Protein AF-A0A376FBA7-F1 (afdb_monomer_lite)

Foldseek 3Di:
DDQDLQRDDDDQDDPQQAWAAWEAFPVRQWTWIFSFVQQFIKIFGADPVRRTDDIDTQDHDDPQQAGWAAWFAFNQRWIWTFGAQNQWIFTAHNSGHTDDIDGHLDRGWHYWAFDDPQSQKIKIAFACPPPDPVRCVVRVCGRPIAIEGHDTHTDDDDDSNRDHDPVNVVVVVVVVCVVVPPDDPDPPPVVVVPVPDDDDDPDPPPPPPPDHDHDYDDGD

Secondary structure (DSSP, 8-state):
-EE-TTS-EE---S--SSEEEEEE-TTS-EEEEEEGGGTEEEEEEB-TT--B---EEEEEPPTTS-EEEEEEEBTTSPEEEEEETTTEEEEE-TTS-EEEEEE-SSS-EEEEEEESTTS-EEEEEE--TT--HHHHHH-TTTT--EEEE-SSPBPPPPPP-----HHHHHHHHHHHHHHH-SS---HHHHHHHGGG-----------GGGSS---BPPP-

Radius of gyration: 22.39 Å; chains: 1; bounding box: 70×37×44 Å

Organism: Enterobacter asburiae (NCBI:txid61645)

InterPro domains:
  IPR005511 Senescence marker protein-30 (SMP-30) [PR01790] (5-27)
  IPR005511 Senescence marker protein-30 (SMP-30) [PR01790] (67-84)
  IPR005511 Senescence marker protein-30 (SMP-30) [PR01790] (109-127)
  IPR011042 Six-bladed beta-propeller, TolB-like [G3DSA:2.120.10.30] (1-162)
  IPR013658 SMP-30/Gluconolactonase/LRE-like region [PF08450] (1-127)

Structure (mmCIF, N/CA/C/O backbone):
data_AF-A0A376FBA7-F1
#
_entry.id   AF-A0A376FBA7-F1
#
loop_
_atom_site.group_PDB
_atom_site.id
_atom_site.type_symbol
_atom_site.label_atom_id
_atom_site.label_alt_id
_atom_site.label_comp_id
_atom_site.label_asym_id
_atom_site.label_entity_id
_atom_site.label_seq_id
_atom_site.pdbx_PDB_ins_code
_atom_site.Cartn_x
_atom_site.Cartn_y
_atom_site.Cartn_z
_atom_site.occupancy
_atom_site.B_iso_or_equiv
_atom_site.auth_seq_id
_atom_site.auth_comp_id
_atom_site.auth_asym_id
_atom_site.auth_atom_id
_atom_site.pdbx_PDB_model_num
ATOM 1 N N . MET A 1 1 ? -9.450 13.407 0.972 1.00 90.50 1 MET A N 1
ATOM 2 C CA . MET A 1 1 ? -10.895 13.679 1.181 1.00 90.50 1 MET A CA 1
ATOM 3 C C . MET A 1 1 ? -11.564 12.387 1.628 1.00 90.50 1 MET A C 1
ATOM 5 O O . MET A 1 1 ? -11.141 11.336 1.168 1.00 90.50 1 MET A O 1
ATOM 9 N N . ARG A 1 2 ? -12.575 12.453 2.498 1.00 92.25 2 ARG A N 1
ATOM 10 C CA . ARG A 1 2 ? -13.494 11.346 2.807 1.00 92.25 2 ARG A CA 1
ATOM 11 C C . ARG A 1 2 ? -14.856 11.667 2.197 1.00 92.25 2 ARG A C 1
ATOM 13 O O . ARG A 1 2 ? -15.236 12.833 2.173 1.00 92.25 2 ARG A O 1
ATOM 20 N N . ILE A 1 3 ? -15.563 10.663 1.697 1.00 93.44 3 ILE A N 1
ATOM 21 C CA . ILE A 1 3 ? -16.958 10.800 1.271 1.00 93.44 3 ILE A CA 1
ATOM 22 C C . ILE A 1 3 ? -17.798 10.025 2.277 1.00 93.44 3 ILE A C 1
ATOM 24 O O . ILE A 1 3 ? -17.599 8.820 2.434 1.00 93.44 3 ILE A O 1
ATOM 28 N N . ASP A 1 4 ? -18.694 10.723 2.965 1.00 90.81 4 ASP A N 1
ATOM 29 C CA . ASP A 1 4 ? -19.583 10.109 3.947 1.00 90.81 4 ASP A CA 1
ATOM 30 C C . ASP A 1 4 ? -20.720 9.340 3.247 1.00 90.81 4 ASP A C 1
ATOM 32 O O . ASP A 1 4 ? -20.937 9.442 2.036 1.00 90.81 4 ASP A O 1
ATOM 36 N N . ASN A 1 5 ? -21.452 8.517 4.001 1.00 91.19 5 ASN A N 1
ATOM 37 C CA . ASN A 1 5 ? -22.476 7.615 3.450 1.00 91.19 5 ASN A CA 1
ATOM 38 C C . ASN A 1 5 ? -23.628 8.352 2.738 1.00 91.19 5 ASN A C 1
ATOM 40 O O . ASN A 1 5 ? -24.340 7.756 1.925 1.00 91.19 5 ASN A O 1
ATOM 44 N N . ASP A 1 6 ? -23.817 9.633 3.046 1.00 89.50 6 ASP A N 1
ATOM 45 C CA . ASP A 1 6 ? -24.775 10.545 2.419 1.00 89.50 6 ASP A CA 1
ATOM 46 C C . ASP A 1 6 ? -24.230 11.225 1.146 1.00 89.50 6 ASP A C 1
ATOM 48 O O . ASP A 1 6 ? -24.946 12.004 0.517 1.00 89.50 6 ASP A O 1
ATOM 52 N N . LEU A 1 7 ? -23.010 10.866 0.728 1.00 92.12 7 LEU A N 1
ATOM 53 C CA . LEU A 1 7 ? -22.235 11.439 -0.375 1.00 92.12 7 LEU A CA 1
ATOM 54 C C . LEU A 1 7 ? -21.672 12.839 -0.107 1.00 92.12 7 LEU A C 1
ATOM 56 O O . LEU A 1 7 ? -21.222 13.496 -1.048 1.00 92.12 7 LEU A O 1
ATOM 60 N N . THR A 1 8 ? -21.650 13.291 1.147 1.00 92.06 8 THR A N 1
ATOM 61 C CA . THR A 1 8 ? -21.033 14.567 1.505 1.00 92.06 8 THR A CA 1
ATOM 62 C C . THR A 1 8 ? -19.505 14.427 1.526 1.00 92.06 8 THR A C 1
ATOM 64 O O . THR A 1 8 ? -18.971 13.596 2.268 1.00 92.06 8 THR A O 1
ATOM 67 N N . PRO A 1 9 ? -18.762 15.217 0.726 1.00 94.25 9 PRO A N 1
ATOM 68 C CA . PRO A 1 9 ? -17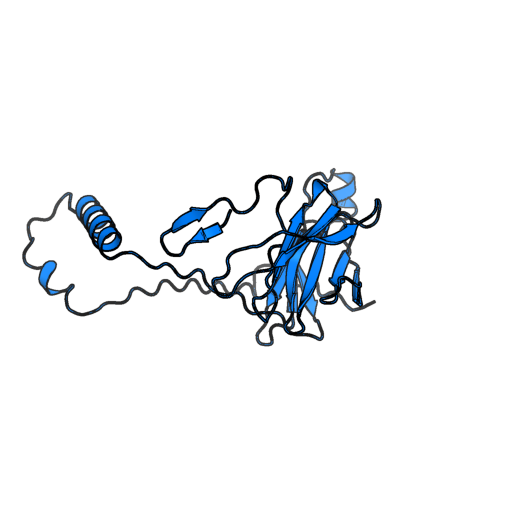.309 15.224 0.782 1.00 94.25 9 PRO A CA 1
ATOM 69 C C . PRO A 1 9 ? -16.807 16.042 1.978 1.00 94.25 9 PRO A C 1
ATOM 71 O O . PRO A 1 9 ? -17.228 17.176 2.199 1.00 94.25 9 PRO A O 1
ATOM 74 N N . LYS A 1 10 ? -15.829 15.500 2.706 1.00 93.31 10 LYS A N 1
ATOM 75 C CA . LYS A 1 10 ? -15.116 16.168 3.799 1.00 93.31 10 LYS A CA 1
ATOM 76 C C . LYS A 1 10 ? -13.616 16.177 3.518 1.00 93.31 10 LYS A C 1
ATOM 78 O O . LYS A 1 10 ? -12.999 15.142 3.243 1.00 93.31 10 LYS A O 1
ATOM 83 N N . VAL A 1 11 ? -13.000 17.354 3.582 1.00 93.81 11 VAL A N 1
ATOM 84 C CA . VAL A 1 11 ? -11.537 17.468 3.538 1.00 93.81 11 VAL A CA 1
ATOM 85 C C . VAL A 1 11 ? -10.991 17.018 4.890 1.00 93.81 11 VAL A C 1
ATOM 87 O O . VAL A 1 11 ? -11.401 17.527 5.926 1.00 93.81 11 VAL A O 1
ATOM 90 N N . ILE A 1 12 ? -10.099 16.029 4.862 1.00 93.19 12 ILE A N 1
ATOM 91 C CA . ILE A 1 12 ? -9.482 15.437 6.058 1.00 93.19 12 ILE A CA 1
ATOM 92 C C . ILE A 1 12 ? -8.059 15.967 6.244 1.00 93.19 12 ILE A C 1
ATOM 94 O O . ILE A 1 12 ? -7.683 16.394 7.327 1.00 93.19 12 ILE A O 1
ATOM 98 N N . GLN A 1 13 ? -7.285 15.957 5.161 1.00 90.19 13 GLN A N 1
ATOM 99 C CA . GLN A 1 13 ? -5.908 16.432 5.067 1.00 90.19 13 GLN A CA 1
ATOM 100 C C . GLN A 1 13 ? -5.769 17.140 3.715 1.00 90.19 13 GLN A C 1
ATOM 102 O O . GLN A 1 13 ? -6.353 16.681 2.727 1.00 90.19 13 GLN A O 1
ATOM 107 N N . CYS A 1 14 ? -5.048 18.259 3.682 1.00 92.56 14 CYS A N 1
ATOM 108 C CA . CYS A 1 14 ? -4.891 19.111 2.495 1.00 92.56 14 CYS A CA 1
ATOM 109 C C . CYS A 1 14 ? -3.429 19.453 2.173 1.00 92.56 14 CYS A C 1
ATOM 111 O O . CYS A 1 14 ? -3.171 20.224 1.259 1.00 92.56 14 CYS A O 1
ATOM 113 N N . ASP A 1 15 ? -2.489 18.899 2.932 1.00 92.88 15 ASP A N 1
ATOM 114 C CA . ASP A 1 15 ? -1.048 19.149 2.862 1.00 92.88 15 ASP A CA 1
ATOM 115 C C . ASP A 1 15 ? -0.248 17.918 2.389 1.00 92.88 15 ASP A C 1
ATOM 117 O O . ASP A 1 15 ? 0.976 17.901 2.475 1.00 92.88 15 ASP A O 1
ATOM 121 N N . ILE A 1 16 ? -0.942 16.886 1.895 1.00 93.19 16 ILE A N 1
ATOM 122 C CA 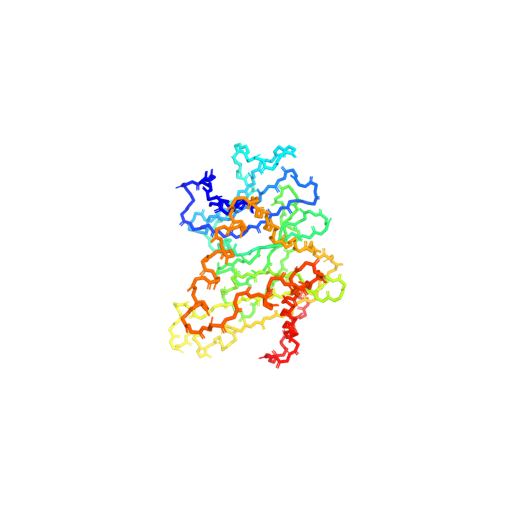. ILE A 1 16 ? -0.352 15.709 1.240 1.00 93.19 16 ILE A CA 1
ATOM 123 C C . ILE A 1 16 ? -0.232 16.006 -0.256 1.00 93.19 16 ILE A C 1
ATOM 125 O O . ILE A 1 16 ? -1.229 16.365 -0.884 1.00 93.19 16 ILE A O 1
ATOM 129 N N . HIS A 1 17 ? 0.962 15.833 -0.824 1.00 94.50 17 HIS A N 1
ATOM 130 C CA . HIS A 1 17 ? 1.251 16.221 -2.209 1.00 94.50 17 HIS A CA 1
ATOM 131 C C . HIS A 1 17 ? 0.836 15.145 -3.213 1.00 94.50 17 HIS A C 1
ATOM 133 O O . HIS A 1 17 ? 0.282 15.464 -4.262 1.00 94.50 17 HIS A O 1
ATOM 139 N N . GLY A 1 18 ? 1.067 13.873 -2.887 1.00 94.19 18 GLY A N 1
ATOM 140 C CA . GLY A 1 18 ? 0.629 12.735 -3.694 1.00 94.19 18 GLY A CA 1
ATOM 141 C C . GLY A 1 18 ? 0.029 11.656 -2.812 1.00 94.19 18 GLY A C 1
ATOM 142 O O . GLY A 1 18 ? 0.741 10.780 -2.333 1.00 94.19 18 GLY A O 1
ATOM 143 N N . HIS A 1 19 ? -1.279 11.752 -2.576 1.00 95.06 19 HIS A N 1
ATOM 144 C CA . HIS A 1 19 ? -2.001 10.830 -1.704 1.00 95.06 19 HIS A CA 1
ATOM 145 C C . HIS A 1 19 ? -2.171 9.458 -2.357 1.00 95.06 19 HIS A C 1
ATOM 147 O O . HIS A 1 19 ? -2.849 9.343 -3.376 1.00 95.06 19 HIS A O 1
ATOM 153 N N . ASN A 1 20 ? -1.655 8.425 -1.697 1.00 97.81 20 ASN A N 1
ATOM 154 C CA . ASN A 1 20 ? -1.797 7.025 -2.086 1.00 97.81 20 ASN A CA 1
ATOM 155 C C . ASN A 1 20 ? -1.968 6.135 -0.837 1.00 97.81 20 ASN A C 1
ATOM 157 O O . ASN A 1 20 ? -2.289 6.610 0.256 1.00 97.81 20 ASN A O 1
ATOM 161 N N . GLY A 1 21 ? -1.795 4.821 -0.991 1.00 96.81 21 GLY A N 1
ATOM 162 C CA . GLY A 1 21 ? -1.527 3.922 0.135 1.00 96.81 21 GLY A CA 1
ATOM 163 C C . GLY A 1 21 ? -2.637 3.768 1.182 1.00 96.81 21 GLY A C 1
ATOM 164 O O . GLY A 1 21 ? -2.371 3.316 2.289 1.00 96.81 21 GLY A O 1
ATOM 165 N N . LEU A 1 22 ? -3.884 4.147 0.888 1.00 97.31 22 LEU A N 1
ATOM 166 C CA . LEU A 1 22 ? -4.935 4.148 1.907 1.00 97.31 22 LEU A CA 1
ATOM 167 C C . LEU A 1 22 ? -5.218 2.737 2.464 1.00 97.31 22 LEU A C 1
ATOM 169 O O . LEU A 1 22 ? -5.709 1.846 1.758 1.00 97.31 22 LEU A O 1
ATOM 173 N N . ALA A 1 23 ? -5.001 2.563 3.767 1.00 97.12 23 ALA A N 1
ATOM 174 C CA . ALA A 1 23 ? -5.323 1.341 4.496 1.00 97.12 23 ALA A CA 1
ATOM 175 C C . ALA A 1 23 ? -5.776 1.634 5.933 1.00 97.12 23 ALA A C 1
ATOM 177 O O . ALA A 1 23 ? -5.546 2.718 6.461 1.00 97.12 23 ALA A O 1
ATOM 178 N N . PHE A 1 24 ? -6.419 0.656 6.569 1.00 96.81 24 PHE A N 1
ATOM 179 C CA . PHE A 1 24 ? -6.915 0.756 7.941 1.00 96.81 24 PHE A CA 1
ATOM 180 C C . PHE A 1 24 ? -6.444 -0.455 8.740 1.00 96.81 24 PHE A C 1
ATOM 182 O O . PHE A 1 24 ? -6.378 -1.556 8.184 1.00 96.81 24 PHE A O 1
ATOM 189 N N . SER A 1 25 ? -6.100 -0.254 10.012 1.00 97.06 25 SER A N 1
ATOM 190 C CA . SER A 1 25 ? -5.744 -1.350 10.914 1.00 97.06 25 SER A CA 1
ATOM 191 C C . SER A 1 25 ? -6.960 -2.243 11.217 1.00 97.06 25 SER A C 1
ATOM 193 O O . SER A 1 25 ? -8.096 -1.764 11.177 1.00 97.06 25 SER A O 1
ATOM 195 N N . PRO A 1 26 ? -6.759 -3.534 11.548 1.00 96.62 26 PRO A N 1
ATOM 196 C CA . PRO A 1 26 ? -7.860 -4.458 11.842 1.00 96.62 26 PRO A CA 1
ATOM 197 C C . PRO A 1 26 ? -8.759 -4.032 13.012 1.00 96.62 26 PRO A C 1
ATOM 199 O O . PRO A 1 26 ? -9.950 -4.335 13.022 1.00 96.62 26 PRO A O 1
ATOM 202 N N . ASP A 1 27 ? -8.197 -3.308 13.979 1.00 95.88 27 ASP A N 1
ATOM 203 C CA . ASP A 1 27 ? -8.899 -2.754 15.141 1.00 95.88 27 ASP A CA 1
ATOM 204 C C . ASP A 1 27 ? -9.610 -1.416 14.859 1.00 95.88 27 ASP A C 1
ATOM 206 O O . ASP A 1 27 ? -10.262 -0.870 15.746 1.00 95.88 27 ASP A O 1
ATOM 210 N N . ASN A 1 28 ? -9.514 -0.894 13.629 1.00 95.25 28 ASN A N 1
ATOM 211 C CA . ASN A 1 28 ? -10.023 0.411 13.195 1.00 95.25 28 ASN A CA 1
ATOM 212 C C . ASN A 1 28 ? -9.475 1.617 13.978 1.00 95.25 28 ASN A C 1
ATOM 214 O O . ASN A 1 28 ? -10.051 2.699 13.896 1.00 95.25 28 ASN A O 1
ATOM 218 N N . GLN A 1 29 ? -8.367 1.468 14.707 1.00 97.31 29 GLN A N 1
ATOM 219 C CA . GLN A 1 29 ? -7.760 2.567 15.463 1.00 97.31 29 GLN A CA 1
ATOM 220 C C . GLN A 1 29 ? -6.824 3.434 14.619 1.00 97.31 29 GLN A C 1
ATOM 222 O O . GLN A 1 29 ? -6.490 4.545 15.027 1.00 97.31 29 GLN A O 1
ATOM 227 N N . TRP A 1 30 ? -6.397 2.958 13.447 1.00 97.94 30 TRP A N 1
ATOM 228 C CA . TRP A 1 30 ? -5.416 3.643 12.613 1.00 97.94 30 TRP A CA 1
ATOM 229 C C . TRP A 1 30 ? -5.820 3.667 11.142 1.00 97.94 30 TRP A C 1
ATOM 231 O O . TRP A 1 30 ? -6.192 2.651 10.554 1.00 97.94 30 TRP A O 1
ATOM 241 N N . MET A 1 31 ? -5.660 4.836 10.526 1.00 97.50 31 MET A N 1
ATOM 242 C CA . MET A 1 31 ? -5.655 5.042 9.079 1.00 97.50 31 MET A CA 1
ATOM 243 C C . MET A 1 31 ? -4.221 5.286 8.609 1.00 97.50 31 MET A C 1
ATOM 245 O O . MET A 1 31 ? -3.517 6.115 9.180 1.00 97.50 31 MET A O 1
ATOM 249 N N . PHE A 1 32 ? -3.808 4.625 7.537 1.00 98.25 32 PHE A N 1
ATOM 250 C CA . PHE A 1 32 ? -2.497 4.778 6.915 1.00 98.25 32 PHE A CA 1
ATOM 251 C C . PHE A 1 32 ? -2.645 5.390 5.530 1.00 98.25 32 PHE A C 1
ATOM 253 O O . PHE A 1 32 ? -3.595 5.073 4.816 1.00 98.25 32 PHE A O 1
ATOM 260 N N . THR A 1 33 ? -1.709 6.258 5.163 1.00 97.62 33 THR A N 1
ATOM 261 C CA . THR A 1 33 ? -1.663 6.931 3.857 1.00 97.62 33 THR A CA 1
ATOM 262 C C . THR A 1 33 ? -0.217 7.203 3.479 1.00 97.62 33 THR A C 1
ATOM 264 O O . THR A 1 33 ? 0.568 7.599 4.345 1.00 97.62 33 THR A O 1
ATOM 267 N N . SER A 1 34 ? 0.127 7.082 2.203 1.00 97.81 34 SER A N 1
ATOM 268 C CA . SER A 1 34 ? 1.419 7.531 1.681 1.00 97.81 34 SER A CA 1
ATOM 269 C C . SER A 1 34 ? 1.322 8.932 1.074 1.00 97.81 34 SER A C 1
ATOM 271 O O . SER A 1 34 ? 0.293 9.312 0.511 1.00 97.81 34 SER A O 1
ATOM 273 N N . ASP A 1 35 ? 2.405 9.697 1.216 1.00 97.62 35 ASP A N 1
ATOM 274 C 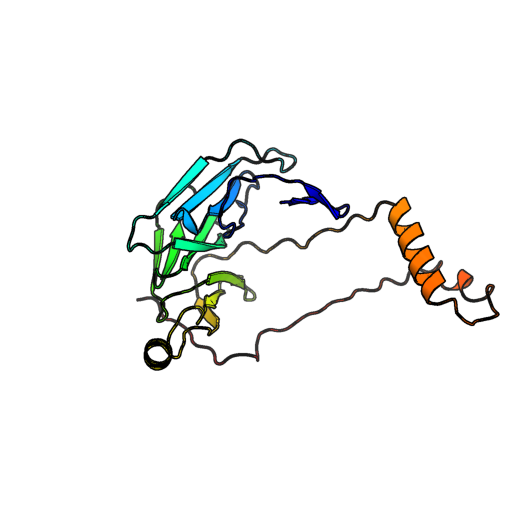CA . ASP A 1 35 ? 2.674 10.914 0.453 1.00 97.62 35 ASP A CA 1
ATOM 275 C C . ASP A 1 35 ? 3.864 10.631 -0.470 1.00 97.62 35 ASP A C 1
ATOM 277 O O . ASP A 1 35 ? 5.027 10.731 -0.063 1.00 97.62 35 ASP A O 1
ATOM 281 N N . THR A 1 36 ? 3.558 10.184 -1.690 1.00 96.38 36 THR A N 1
ATOM 282 C CA . THR A 1 36 ? 4.535 9.626 -2.635 1.00 96.38 36 THR A CA 1
ATOM 283 C C . THR A 1 36 ? 5.694 10.593 -2.935 1.00 96.38 36 THR A C 1
ATOM 285 O O . THR A 1 36 ? 6.840 10.177 -2.765 1.00 96.38 36 THR A O 1
ATOM 288 N N . PRO A 1 37 ? 5.468 11.884 -3.276 1.00 96.12 37 PRO A N 1
ATOM 289 C CA . PRO A 1 37 ? 6.556 12.834 -3.536 1.00 96.12 37 PRO A CA 1
ATOM 290 C C . PRO A 1 37 ? 7.474 13.087 -2.335 1.00 96.12 37 PRO A C 1
ATOM 292 O O . PRO A 1 37 ? 8.657 13.353 -2.513 1.00 96.12 37 PRO A O 1
ATOM 295 N N . ASN A 1 38 ? 6.939 12.988 -1.115 1.00 96.62 38 ASN A N 1
ATOM 296 C CA . ASN A 1 38 ? 7.697 13.194 0.120 1.00 96.62 38 ASN A CA 1
ATOM 297 C C . ASN A 1 38 ? 8.332 11.905 0.664 1.00 96.62 38 ASN A C 1
ATOM 299 O O . ASN A 1 38 ? 8.992 11.937 1.706 1.00 96.62 38 ASN A O 1
ATOM 303 N N . GLY A 1 39 ? 8.132 10.764 -0.004 1.00 97.75 39 GLY A N 1
ATOM 304 C CA . GLY A 1 39 ? 8.746 9.499 0.389 1.00 97.75 39 GLY A CA 1
ATOM 305 C C . GLY A 1 39 ? 8.331 9.037 1.786 1.00 97.75 39 GLY A C 1
ATOM 306 O O . GLY A 1 39 ? 9.156 8.491 2.512 1.00 97.75 39 GLY A O 1
ATOM 307 N N . VAL A 1 40 ? 7.092 9.296 2.215 1.00 98.31 40 VAL A N 1
ATOM 308 C CA . VAL A 1 40 ? 6.665 9.062 3.604 1.00 98.31 40 VAL A CA 1
ATOM 309 C C . VAL A 1 40 ? 5.338 8.316 3.674 1.00 98.31 40 VAL A C 1
ATOM 311 O O . VAL A 1 40 ? 4.417 8.566 2.900 1.00 98.31 40 VAL A O 1
ATOM 314 N N . ILE A 1 41 ? 5.235 7.396 4.630 1.00 98.62 41 ILE A N 1
ATOM 315 C CA . ILE A 1 41 ? 3.972 6.806 5.071 1.00 98.62 41 ILE A CA 1
ATOM 316 C C . ILE A 1 41 ? 3.607 7.457 6.400 1.00 98.62 41 ILE A C 1
ATOM 318 O O . ILE A 1 41 ? 4.412 7.499 7.336 1.00 98.62 41 ILE A O 1
ATOM 322 N N . TYR A 1 42 ? 2.375 7.934 6.490 1.00 98.44 42 TYR A N 1
ATOM 323 C CA . TYR A 1 42 ? 1.775 8.432 7.715 1.00 98.44 42 TYR A CA 1
ATOM 324 C C . TYR A 1 42 ? 0.808 7.405 8.293 1.00 98.44 42 TYR A C 1
ATOM 326 O O . TYR A 1 42 ? 0.149 6.671 7.555 1.00 98.44 42 TYR A O 1
ATOM 334 N N . ARG A 1 43 ? 0.664 7.429 9.618 1.00 98.38 43 ARG A N 1
ATOM 335 C CA . ARG A 1 43 ? -0.475 6.839 10.323 1.00 98.38 43 ARG A CA 1
ATOM 336 C C . ARG A 1 43 ? -1.254 7.938 11.034 1.00 98.38 43 ARG A C 1
ATOM 338 O O . ARG A 1 43 ? -0.678 8.910 11.514 1.00 98.38 43 ARG A O 1
ATOM 345 N N . THR A 1 44 ? -2.564 7.800 11.095 1.00 98.38 44 THR A N 1
ATOM 346 C CA . THR A 1 44 ? -3.475 8.762 11.713 1.00 98.38 44 THR A CA 1
ATOM 347 C C . THR A 1 44 ? -4.384 7.998 12.665 1.00 98.38 44 THR A C 1
ATOM 349 O O . THR A 1 44 ? -5.040 7.061 12.205 1.00 98.38 44 THR A O 1
ATOM 352 N N . PRO A 1 45 ? -4.427 8.349 13.962 1.00 98.31 45 PRO A N 1
ATOM 353 C CA . PRO A 1 45 ? -5.329 7.694 14.893 1.00 98.31 45 PRO A CA 1
ATOM 354 C C . PRO A 1 45 ? -6.775 8.030 14.524 1.00 98.31 45 PRO A C 1
ATOM 356 O O . PRO A 1 45 ? -7.063 9.144 14.074 1.00 98.31 45 PRO A O 1
ATOM 359 N N . LEU A 1 46 ? -7.669 7.072 14.717 1.00 97.81 46 LEU A N 1
ATOM 360 C CA . LEU A 1 46 ? -9.105 7.212 14.531 1.00 97.81 46 LEU A CA 1
ATOM 361 C C . LEU A 1 46 ? -9.803 7.077 15.884 1.00 97.81 46 LEU A C 1
ATOM 363 O O . LEU A 1 46 ? -9.436 6.224 16.693 1.00 97.81 46 LEU A O 1
ATOM 367 N N . ASP A 1 47 ? -10.806 7.915 16.128 1.00 97.12 47 ASP A N 1
ATOM 368 C CA . ASP A 1 47 ? -11.706 7.720 17.264 1.00 97.12 47 ASP A CA 1
ATOM 369 C C . ASP A 1 47 ? -12.749 6.619 16.982 1.00 97.12 47 ASP A C 1
ATOM 371 O O . ASP A 1 47 ? -12.825 6.057 15.888 1.00 97.12 47 ASP A O 1
ATOM 375 N N . GLU A 1 48 ? -13.606 6.328 17.962 1.00 94.44 48 GLU A N 1
ATOM 376 C CA . GLU A 1 48 ? -14.671 5.318 17.844 1.00 94.44 48 GLU A CA 1
ATOM 377 C C . GLU A 1 48 ? -15.684 5.604 16.717 1.00 94.44 48 GLU A C 1
ATOM 379 O O . GLU A 1 48 ? -16.426 4.713 16.301 1.00 94.44 48 GLU A O 1
ATOM 384 N N . LYS A 1 49 ? -15.738 6.845 16.217 1.00 91.12 49 LYS A N 1
ATOM 385 C CA . LYS A 1 49 ? -16.601 7.272 15.107 1.00 91.12 49 LYS A CA 1
ATOM 386 C C . LYS A 1 49 ? -15.865 7.262 13.764 1.00 91.12 49 LYS A C 1
ATOM 388 O O . LYS A 1 49 ? -16.476 7.575 12.742 1.00 91.12 49 LYS A O 1
ATOM 393 N N . GLY A 1 50 ? -14.580 6.907 13.747 1.00 92.50 50 GLY A N 1
ATOM 394 C CA . GLY A 1 50 ? -13.729 6.964 12.563 1.00 92.50 50 GLY A CA 1
ATOM 395 C C . GLY A 1 50 ? -13.308 8.386 12.187 1.00 92.50 50 GLY A C 1
ATOM 396 O O . GLY A 1 50 ? -12.970 8.637 11.024 1.00 92.50 50 GLY A O 1
ATOM 397 N N . GLU A 1 51 ? -13.359 9.338 13.123 1.00 95.25 51 GLU A N 1
ATOM 398 C CA . GLU A 1 51 ? -12.827 10.678 12.903 1.00 95.25 51 GLU A CA 1
ATOM 399 C C . GLU A 1 51 ? -11.303 10.692 13.108 1.00 95.25 51 GLU A C 1
ATOM 401 O O . GLU A 1 51 ? -10.801 10.176 14.110 1.00 95.25 51 GLU A O 1
ATOM 406 N N . PRO A 1 52 ? -10.548 11.275 12.162 1.00 96.81 52 PRO A N 1
ATOM 407 C CA . PRO A 1 52 ? -9.095 11.284 12.212 1.00 96.81 52 PRO A CA 1
ATOM 408 C C . PRO A 1 52 ? -8.556 12.340 13.178 1.00 96.81 52 PRO A C 1
ATOM 410 O O . PRO A 1 52 ? -8.946 13.507 13.133 1.00 96.81 52 PRO A O 1
ATOM 413 N N . GLY A 1 53 ? -7.602 11.929 14.011 1.00 96.75 53 GLY A N 1
ATOM 414 C CA . GLY A 1 53 ? -6.811 12.809 14.862 1.00 96.75 53 GLY A CA 1
ATOM 415 C C . GLY A 1 53 ? -5.573 13.378 14.160 1.00 96.75 53 GLY A C 1
ATOM 416 O O . GLY A 1 53 ? -5.501 13.506 12.935 1.00 96.75 53 GLY A O 1
ATOM 417 N N . ARG A 1 54 ? -4.556 13.730 14.953 1.00 96.31 54 ARG A N 1
ATOM 418 C CA . ARG A 1 54 ? -3.279 14.241 14.436 1.00 96.31 54 ARG A CA 1
ATOM 419 C C . ARG A 1 54 ? -2.463 13.102 13.823 1.00 96.31 54 ARG A C 1
ATOM 421 O O . ARG A 1 54 ? -2.155 12.139 14.514 1.00 96.31 54 ARG A O 1
ATOM 428 N N . ARG A 1 55 ? -2.076 13.234 12.549 1.00 96.25 55 ARG A N 1
ATOM 429 C CA . ARG A 1 55 ? -1.210 12.248 11.883 1.00 96.25 55 ARG A CA 1
ATOM 430 C C . ARG A 1 55 ? 0.219 12.259 12.425 1.00 96.25 55 ARG A C 1
ATOM 432 O O . ARG A 1 55 ? 0.733 13.302 12.832 1.00 96.25 55 ARG A O 1
ATOM 439 N N . GLU A 1 56 ? 0.870 11.111 12.319 1.00 97.62 56 GLU A N 1
ATOM 440 C CA . GLU A 1 56 ? 2.253 10.849 12.707 1.00 97.62 56 GLU A CA 1
ATOM 441 C C . GLU A 1 56 ? 3.009 10.200 11.546 1.00 97.62 56 GLU A C 1
ATOM 443 O O . GLU A 1 56 ? 2.422 9.467 10.744 1.00 97.62 56 GLU A O 1
ATOM 448 N N . VAL A 1 57 ? 4.321 10.437 11.464 1.00 98.19 57 VAL A N 1
ATOM 449 C CA . VAL A 1 57 ? 5.190 9.683 10.550 1.00 98.19 57 VAL A CA 1
ATOM 450 C C . VAL A 1 57 ? 5.232 8.235 11.022 1.00 98.19 57 VAL A C 1
ATOM 452 O O . VAL A 1 57 ? 5.632 7.958 12.149 1.00 98.19 57 VAL A O 1
ATOM 455 N N . PHE A 1 58 ? 4.823 7.322 10.148 1.00 98.56 58 PHE A N 1
ATOM 456 C CA . PHE A 1 58 ? 4.954 5.888 10.367 1.00 98.56 58 PHE A CA 1
ATOM 457 C C . PHE A 1 58 ? 6.288 5.380 9.824 1.00 98.56 58 PHE A C 1
ATOM 459 O O . PHE A 1 58 ? 6.996 4.644 10.505 1.00 98.56 58 PHE A O 1
ATOM 466 N N . ARG A 1 59 ? 6.658 5.814 8.612 1.00 98.06 59 ARG A N 1
ATOM 467 C CA . ARG A 1 59 ? 7.948 5.490 8.001 1.00 98.06 59 ARG A CA 1
ATOM 468 C C . ARG A 1 59 ? 8.373 6.553 6.998 1.00 98.06 59 ARG A C 1
ATOM 470 O O . ARG A 1 59 ? 7.572 6.960 6.164 1.00 98.06 59 ARG A O 1
ATOM 477 N N . GLN A 1 60 ? 9.640 6.949 7.056 1.00 97.88 60 GLN A N 1
ATOM 478 C CA . GLN A 1 60 ? 10.289 7.817 6.074 1.00 97.88 60 GLN A CA 1
ATOM 479 C C . GLN A 1 60 ? 11.256 6.979 5.233 1.00 97.88 60 GLN A C 1
ATOM 481 O O . GLN A 1 60 ? 12.060 6.236 5.795 1.00 97.88 60 GLN A O 1
ATOM 486 N N . PHE A 1 61 ? 11.183 7.116 3.913 1.00 97.62 61 PHE A N 1
ATOM 487 C CA . PHE A 1 61 ? 12.076 6.458 2.963 1.00 97.62 61 PHE A CA 1
ATOM 488 C C . PHE A 1 61 ? 13.205 7.399 2.552 1.00 97.62 61 PHE A C 1
ATOM 490 O O . PHE A 1 61 ? 13.026 8.620 2.489 1.00 97.62 61 PHE A O 1
ATOM 497 N N . LYS A 1 62 ? 14.376 6.817 2.299 1.00 96.00 62 LYS A N 1
ATOM 498 C CA . LYS A 1 62 ? 15.565 7.513 1.799 1.00 96.00 62 LYS A CA 1
ATOM 499 C C . LYS A 1 62 ? 15.660 7.397 0.281 1.00 96.00 62 LYS A C 1
ATOM 501 O O . LYS A 1 62 ? 15.050 6.529 -0.340 1.00 96.00 62 LYS A O 1
ATOM 506 N N . GLU A 1 63 ? 16.479 8.256 -0.315 1.00 93.50 63 GLU A N 1
ATOM 507 C CA . GLU A 1 63 ? 16.824 8.153 -1.732 1.00 93.50 63 GLU A CA 1
ATOM 508 C C . GLU A 1 63 ? 17.382 6.757 -2.063 1.00 93.50 63 GLU A C 1
ATOM 510 O O . GLU A 1 63 ? 18.139 6.172 -1.287 1.00 93.50 63 GLU A O 1
ATOM 515 N N . GLY A 1 64 ? 16.960 6.200 -3.201 1.00 93.44 64 GLY A N 1
ATOM 516 C CA . GLY A 1 64 ? 17.325 4.849 -3.635 1.00 93.44 64 GLY A CA 1
ATOM 517 C C . GLY A 1 64 ? 16.511 3.717 -2.997 1.00 93.44 64 GLY A C 1
ATOM 518 O O . GLY A 1 64 ? 16.554 2.590 -3.487 1.00 93.44 64 GLY A O 1
ATOM 519 N N . GLU A 1 65 ? 15.710 3.983 -1.959 1.00 94.94 65 GLU A N 1
ATOM 520 C CA . GLU A 1 65 ? 14.800 2.979 -1.393 1.00 94.94 65 GLU A CA 1
ATOM 521 C C . GLU A 1 65 ? 13.489 2.848 -2.185 1.00 94.94 65 GLU A C 1
ATOM 523 O O . GLU A 1 65 ? 12.693 1.963 -1.879 1.00 94.94 65 GLU A O 1
ATOM 528 N N . GLY A 1 66 ? 13.256 3.674 -3.205 1.00 96.25 66 GLY A N 1
ATOM 529 C CA . GLY A 1 66 ? 11.941 3.831 -3.830 1.00 96.25 66 GLY A CA 1
ATOM 530 C C . GLY A 1 66 ? 10.972 4.618 -2.943 1.00 96.25 66 GLY A C 1
ATOM 531 O O . GLY A 1 66 ? 11.260 4.918 -1.783 1.00 96.25 66 GLY A O 1
ATOM 532 N N . ILE A 1 67 ? 9.815 4.964 -3.500 1.00 97.44 67 ILE A N 1
ATOM 533 C CA . ILE A 1 67 ? 8.813 5.809 -2.838 1.00 97.44 67 ILE A CA 1
ATOM 534 C C . ILE A 1 67 ? 7.493 5.054 -2.649 1.00 97.44 67 ILE A C 1
ATOM 536 O O . ILE A 1 67 ? 7.105 4.268 -3.516 1.00 97.44 67 ILE A O 1
ATOM 540 N N . PRO A 1 68 ? 6.791 5.245 -1.519 1.00 98.31 68 PRO A N 1
ATOM 541 C CA . PRO A 1 68 ? 5.570 4.510 -1.239 1.00 98.31 68 PRO A CA 1
ATOM 542 C C . PRO A 1 68 ? 4.442 4.965 -2.168 1.00 98.31 68 PRO A C 1
ATOM 544 O O . PRO A 1 68 ? 4.162 6.159 -2.285 1.00 98.31 68 PRO A O 1
ATOM 547 N N . ASP A 1 69 ? 3.778 4.001 -2.794 1.00 98.38 69 ASP A N 1
ATOM 548 C CA . ASP A 1 69 ? 2.621 4.215 -3.661 1.00 98.38 69 ASP A CA 1
ATOM 549 C C . ASP A 1 69 ? 1.390 3.550 -3.017 1.00 98.38 69 ASP A C 1
ATOM 551 O O . ASP A 1 69 ? 1.083 3.805 -1.846 1.00 98.38 69 ASP A O 1
ATOM 555 N N . GLY A 1 70 ? 0.678 2.696 -3.741 1.00 98.31 70 GLY A N 1
ATOM 556 C CA . GLY A 1 70 ? -0.473 1.953 -3.268 1.00 98.31 70 GLY A CA 1
ATOM 557 C C . GLY A 1 70 ? -0.151 0.858 -2.245 1.00 98.31 70 GLY A C 1
ATOM 558 O O . GLY A 1 70 ? 0.937 0.275 -2.225 1.00 98.31 70 GLY A O 1
ATOM 559 N N . ALA A 1 71 ? -1.135 0.553 -1.393 1.00 98.44 71 ALA A N 1
ATOM 560 C CA . ALA A 1 71 ? -0.958 -0.336 -0.254 1.00 98.44 71 ALA A CA 1
ATOM 561 C C . ALA A 1 71 ? -2.209 -1.128 0.153 1.00 98.44 71 ALA A C 1
ATOM 563 O O . ALA A 1 71 ? -3.350 -0.796 -0.188 1.00 98.44 71 ALA A O 1
ATOM 564 N N . ALA A 1 72 ? -1.983 -2.161 0.962 1.00 98.31 72 ALA A N 1
ATOM 565 C CA . ALA A 1 72 ? -3.013 -2.950 1.622 1.00 98.31 72 ALA A CA 1
ATOM 566 C C . ALA A 1 72 ? -2.585 -3.347 3.045 1.00 98.31 72 ALA A C 1
ATOM 568 O O . ALA A 1 72 ? -1.417 -3.256 3.400 1.00 98.31 72 ALA A O 1
ATOM 569 N N . MET A 1 73 ? -3.543 -3.792 3.859 1.00 98.31 73 MET A N 1
ATOM 570 C CA . MET A 1 73 ? -3.301 -4.284 5.219 1.00 98.31 73 MET A CA 1
ATOM 571 C C . MET A 1 73 ? -3.591 -5.782 5.269 1.00 98.31 73 MET A C 1
ATOM 573 O O . MET A 1 73 ? -4.574 -6.229 4.665 1.00 98.31 73 MET A O 1
ATOM 577 N N . ASP A 1 74 ? -2.774 -6.539 5.992 1.00 98.62 74 ASP A N 1
ATOM 578 C CA . ASP A 1 74 ? -3.073 -7.932 6.324 1.00 98.62 74 ASP A CA 1
ATOM 579 C C . ASP A 1 74 ? -3.802 -8.076 7.670 1.00 98.62 74 ASP A C 1
ATOM 581 O O . ASP A 1 74 ? -3.986 -7.109 8.413 1.00 98.62 74 ASP A O 1
ATOM 585 N N . VAL A 1 75 ? -4.281 -9.286 7.964 1.00 98.19 75 VAL A N 1
ATOM 586 C CA . VAL A 1 75 ? -5.047 -9.567 9.192 1.00 98.19 75 VAL A CA 1
ATOM 587 C C . VAL A 1 75 ? -4.216 -9.464 10.476 1.00 98.19 75 VAL A C 1
ATOM 589 O O . VAL A 1 75 ? -4.791 -9.402 11.558 1.00 98.19 75 VAL A O 1
ATOM 592 N N . GLU A 1 76 ? -2.885 -9.418 10.374 1.00 98.31 76 GLU A N 1
ATOM 593 C CA . GLU A 1 76 ? -1.969 -9.210 11.504 1.00 98.31 76 GLU A CA 1
ATOM 594 C C . GLU A 1 76 ? -1.690 -7.716 11.748 1.00 98.31 76 GLU A C 1
ATOM 596 O O . GLU A 1 76 ? -0.948 -7.357 12.660 1.00 98.31 76 GLU A O 1
ATOM 601 N N . GLY A 1 77 ? -2.288 -6.828 10.945 1.00 98.19 77 GLY A N 1
ATOM 602 C CA . GLY A 1 77 ? -2.080 -5.386 11.030 1.00 98.19 77 GLY A CA 1
ATOM 603 C C . GLY A 1 77 ? -0.774 -4.914 10.395 1.00 98.19 77 GLY A C 1
ATOM 604 O O . GLY A 1 77 ? -0.348 -3.791 10.666 1.00 98.19 77 GLY A O 1
ATOM 605 N N . CYS A 1 78 ? -0.137 -5.736 9.555 1.00 98.75 78 CYS A N 1
ATOM 606 C CA . CYS A 1 78 ? 1.035 -5.308 8.803 1.00 98.75 78 CYS A CA 1
ATOM 607 C C . CYS A 1 78 ? 0.625 -4.589 7.513 1.00 98.75 78 CYS A C 1
ATOM 609 O O . CYS A 1 78 ? -0.261 -5.030 6.771 1.00 98.75 78 CYS A O 1
ATOM 611 N N . TYR A 1 79 ? 1.316 -3.489 7.230 1.00 98.75 79 TYR A N 1
ATOM 612 C CA . TYR A 1 79 ? 1.083 -2.639 6.070 1.00 98.75 79 TYR A CA 1
ATOM 613 C C . TYR A 1 79 ? 1.965 -3.086 4.902 1.00 98.75 79 TYR A C 1
ATOM 615 O O . TYR A 1 79 ? 3.190 -3.106 5.007 1.00 98.75 79 TYR A O 1
ATOM 623 N N . TRP A 1 80 ? 1.348 -3.426 3.777 1.00 98.75 80 TRP A N 1
ATOM 624 C CA . TRP A 1 80 ? 2.017 -3.846 2.550 1.00 98.75 80 TRP A CA 1
ATOM 625 C C . TRP A 1 80 ? 2.019 -2.701 1.552 1.00 98.75 80 TRP A C 1
ATOM 627 O O . TRP A 1 80 ? 0.947 -2.244 1.170 1.00 98.75 80 TRP A O 1
ATOM 637 N N . SER A 1 81 ? 3.193 -2.268 1.097 1.00 98.69 81 SER A N 1
ATOM 638 C CA . SER A 1 81 ? 3.336 -1.163 0.144 1.00 98.69 81 SER A CA 1
ATOM 639 C C . SER A 1 81 ? 4.008 -1.629 -1.137 1.00 98.69 81 SER A C 1
ATOM 641 O O . SER A 1 81 ? 5.058 -2.275 -1.088 1.00 98.69 81 SER A O 1
ATOM 643 N N . ALA A 1 82 ? 3.460 -1.218 -2.279 1.00 98.62 82 ALA A N 1
ATOM 644 C CA . ALA A 1 82 ? 4.257 -1.090 -3.489 1.00 98.62 82 ALA A CA 1
ATOM 645 C C . ALA A 1 82 ? 5.228 0.085 -3.315 1.00 98.62 82 ALA A C 1
ATOM 647 O O . ALA A 1 82 ? 4.832 1.150 -2.829 1.00 98.62 82 ALA A O 1
ATOM 648 N N . LEU A 1 83 ? 6.499 -0.128 -3.661 1.00 98.44 83 LEU A N 1
ATOM 649 C CA . LEU A 1 83 ? 7.510 0.924 -3.672 1.00 98.44 83 LEU A CA 1
ATOM 650 C C . LEU A 1 83 ? 7.832 1.271 -5.124 1.00 98.44 83 LEU A C 1
ATOM 652 O O . LEU A 1 83 ? 8.574 0.552 -5.801 1.00 98.44 83 LEU A O 1
ATOM 656 N N . PHE A 1 84 ? 7.241 2.366 -5.594 1.00 97.62 84 PHE A N 1
ATOM 657 C CA . PHE A 1 84 ? 7.463 2.911 -6.924 1.00 97.62 84 PHE A CA 1
ATOM 658 C C . PHE A 1 84 ? 8.939 3.279 -7.087 1.00 97.62 84 PHE A C 1
ATOM 660 O O . PHE A 1 84 ? 9.553 3.828 -6.172 1.00 97.62 84 PHE A O 1
ATOM 667 N N . ASP A 1 85 ? 9.517 2.923 -8.235 1.00 95.88 85 ASP A N 1
ATOM 668 C CA . ASP A 1 85 ? 10.960 3.009 -8.510 1.00 95.88 85 ASP A CA 1
ATOM 669 C C . ASP A 1 85 ? 11.859 2.201 -7.545 1.00 95.88 85 ASP A C 1
ATOM 671 O O . ASP A 1 85 ? 13.083 2.253 -7.601 1.00 95.88 85 ASP A O 1
ATOM 675 N N . GLY A 1 86 ? 11.260 1.407 -6.653 1.00 96.62 86 GLY A N 1
ATOM 676 C CA . GLY A 1 86 ? 11.954 0.622 -5.634 1.00 96.62 86 GLY A CA 1
ATOM 677 C C . GLY A 1 86 ? 12.157 -0.845 -6.000 1.00 96.62 86 GLY A C 1
ATOM 678 O O . GLY A 1 86 ? 12.771 -1.572 -5.211 1.00 96.62 86 GLY A O 1
ATOM 679 N N . TRP A 1 87 ? 11.637 -1.291 -7.153 1.00 97.19 87 TRP A N 1
ATOM 680 C CA . TRP A 1 87 ? 11.709 -2.678 -7.640 1.00 97.19 87 TRP A CA 1
ATOM 681 C C . TRP A 1 87 ? 11.145 -3.716 -6.669 1.00 97.19 87 TRP A C 1
ATOM 683 O O . TRP A 1 87 ? 11.599 -4.863 -6.658 1.00 97.19 87 TRP A O 1
ATOM 693 N N . ARG A 1 88 ? 10.212 -3.334 -5.788 1.00 98.19 88 ARG A N 1
ATOM 694 C CA . ARG A 1 88 ? 9.769 -4.237 -4.726 1.00 98.19 88 ARG A CA 1
ATOM 695 C C . ARG A 1 88 ? 8.425 -3.909 -4.107 1.00 98.19 88 ARG A C 1
ATOM 697 O O . ARG A 1 88 ? 7.958 -2.771 -4.133 1.00 98.19 88 ARG A O 1
ATOM 704 N N . ILE A 1 89 ? 7.868 -4.937 -3.485 1.00 98.56 89 ILE A N 1
ATOM 705 C CA . ILE A 1 89 ? 6.821 -4.837 -2.474 1.00 98.56 89 ILE A CA 1
ATOM 706 C C . ILE A 1 89 ? 7.473 -5.035 -1.104 1.00 98.56 89 ILE A C 1
ATOM 708 O O . ILE A 1 89 ? 8.349 -5.887 -0.958 1.00 98.56 89 ILE A O 1
ATOM 712 N N . ALA A 1 90 ? 7.048 -4.273 -0.102 1.00 98.44 90 ALA A N 1
ATOM 713 C CA . ALA A 1 90 ? 7.536 -4.405 1.269 1.00 98.44 90 ALA A CA 1
ATOM 714 C C . ALA A 1 90 ? 6.375 -4.576 2.253 1.00 98.44 90 ALA A C 1
ATOM 716 O O . ALA A 1 90 ? 5.324 -3.951 2.093 1.00 98.44 90 ALA A O 1
ATOM 717 N N . ARG A 1 91 ? 6.587 -5.406 3.278 1.00 98.62 91 ARG A N 1
ATOM 718 C CA . ARG A 1 91 ? 5.667 -5.626 4.400 1.00 98.62 91 ARG A CA 1
ATOM 719 C C . ARG A 1 91 ? 6.240 -4.971 5.649 1.00 98.62 91 ARG A C 1
ATOM 721 O O . ARG A 1 91 ? 7.364 -5.285 6.043 1.00 98.62 91 ARG A O 1
ATOM 728 N N . PHE A 1 92 ? 5.464 -4.108 6.292 1.00 98.75 92 PHE A N 1
ATOM 729 C CA . PHE A 1 92 ? 5.859 -3.403 7.507 1.00 98.75 92 PHE A CA 1
ATOM 730 C C . PHE A 1 92 ? 5.023 -3.840 8.706 1.00 98.75 92 PHE A C 1
ATOM 732 O O . PHE A 1 92 ? 3.803 -3.938 8.594 1.00 98.75 92 PHE A O 1
ATOM 739 N N . SER A 1 93 ? 5.666 -4.060 9.853 1.00 98.44 93 SER A N 1
ATOM 740 C CA . SER A 1 93 ? 4.994 -4.343 11.124 1.00 98.44 93 SER A CA 1
ATOM 741 C C . SER A 1 93 ? 4.090 -3.178 11.546 1.00 98.44 93 SER A C 1
ATOM 743 O O . SER A 1 93 ? 4.304 -2.056 11.082 1.00 98.44 93 SER A O 1
ATOM 745 N N . PRO A 1 94 ? 3.149 -3.364 12.489 1.00 97.12 94 PRO A N 1
ATOM 746 C CA . PRO A 1 94 ? 2.351 -2.258 13.032 1.00 97.12 94 PRO A CA 1
ATOM 747 C C . PRO A 1 94 ? 3.183 -1.126 13.672 1.00 97.12 94 PRO A C 1
ATOM 749 O O . PRO A 1 94 ? 2.669 -0.035 13.926 1.00 97.12 94 PRO A O 1
ATOM 752 N N . GLN A 1 95 ? 4.471 -1.369 13.940 1.00 95.81 95 GLN A N 1
ATOM 753 C CA . GLN A 1 95 ? 5.431 -0.406 14.483 1.00 95.81 95 GLN A CA 1
ATOM 754 C C . GLN A 1 95 ? 6.321 0.243 13.406 1.00 95.81 95 GLN A C 1
ATOM 756 O O . GLN A 1 95 ? 7.112 1.122 13.736 1.00 95.81 95 GLN A O 1
ATOM 761 N N . GLY A 1 96 ? 6.193 -0.150 12.134 1.00 95.94 96 GLY A N 1
ATOM 762 C CA . GLY A 1 96 ? 6.923 0.440 11.004 1.00 95.94 96 GLY A CA 1
ATOM 763 C C . GLY A 1 96 ? 8.226 -0.269 10.628 1.00 95.94 96 GLY A C 1
ATOM 764 O O . GLY A 1 96 ? 8.914 0.162 9.697 1.00 95.94 96 GLY A O 1
ATOM 765 N N . GLU A 1 97 ? 8.566 -1.371 11.299 1.00 97.50 97 GLU A N 1
ATOM 766 C CA . GLU A 1 97 ? 9.717 -2.212 10.954 1.00 97.50 97 GLU A CA 1
ATOM 767 C C . GLU A 1 97 ? 9.459 -2.960 9.642 1.00 97.50 97 GLU A C 1
ATOM 769 O O . GLU A 1 97 ? 8.355 -3.441 9.422 1.00 97.50 97 GLU A O 1
ATOM 774 N N . GLN A 1 98 ? 10.460 -3.077 8.764 1.00 98.00 98 GLN A N 1
ATOM 775 C CA . GLN A 1 98 ? 10.310 -3.886 7.549 1.00 98.00 98 GLN A CA 1
ATOM 776 C C . GLN A 1 98 ? 10.506 -5.357 7.903 1.00 98.00 98 GLN A C 1
ATOM 778 O O . GLN A 1 98 ? 11.602 -5.745 8.289 1.00 98.00 98 GLN A O 1
ATOM 783 N N . LEU A 1 99 ? 9.453 -6.154 7.748 1.00 98.31 99 LEU A N 1
ATOM 784 C CA . LEU A 1 99 ? 9.463 -7.583 8.053 1.00 98.31 99 LEU A CA 1
ATOM 785 C C . LEU A 1 99 ? 9.836 -8.420 6.831 1.00 98.31 99 LEU A C 1
ATOM 787 O O . LEU A 1 99 ? 10.566 -9.399 6.946 1.00 98.31 99 LEU A O 1
ATOM 791 N N . GLU A 1 100 ? 9.318 -8.045 5.659 1.00 97.81 100 GLU A N 1
ATOM 792 C CA . GLU A 1 100 ? 9.505 -8.805 4.422 1.00 97.81 100 GLU A CA 1
ATOM 793 C C . GLU A 1 100 ? 9.692 -7.869 3.225 1.00 97.81 100 GLU A C 1
ATOM 795 O O . GLU A 1 100 ? 9.196 -6.737 3.200 1.00 97.81 100 GLU A O 1
ATOM 800 N N . GLU A 1 101 ? 10.393 -8.374 2.215 1.00 97.38 101 GLU A N 1
ATOM 801 C CA . GLU A 1 101 ? 10.642 -7.716 0.939 1.00 97.38 101 GLU A CA 1
ATOM 802 C C . GLU A 1 101 ? 10.480 -8.725 -0.196 1.00 97.38 101 GLU A C 1
ATOM 804 O O . GLU A 1 101 ? 10.967 -9.849 -0.112 1.00 97.38 101 GLU A O 1
ATOM 809 N N . TYR A 1 102 ? 9.827 -8.297 -1.273 1.00 97.38 102 TYR A N 1
ATOM 810 C CA . TYR A 1 102 ? 9.607 -9.100 -2.468 1.00 97.38 102 TYR A CA 1
ATOM 811 C C . TYR A 1 102 ? 10.078 -8.321 -3.687 1.00 97.38 102 TYR A C 1
ATOM 813 O O . TYR A 1 102 ? 9.475 -7.308 -4.053 1.00 97.38 102 TYR A O 1
ATOM 821 N N . ARG A 1 103 ? 11.171 -8.777 -4.305 1.00 97.44 103 ARG A N 1
ATOM 822 C CA . ARG A 1 103 ? 11.735 -8.146 -5.501 1.00 97.44 103 ARG A CA 1
ATOM 823 C C . ARG A 1 103 ? 10.855 -8.407 -6.718 1.00 97.44 103 ARG A C 1
ATOM 825 O O . ARG A 1 103 ? 10.419 -9.526 -6.963 1.00 97.44 103 ARG A O 1
ATOM 832 N N . MET A 1 104 ? 10.632 -7.353 -7.488 1.00 96.12 104 MET A N 1
ATOM 833 C CA . MET A 1 104 ? 9.846 -7.355 -8.715 1.00 96.12 104 MET A CA 1
ATOM 834 C C . MET A 1 104 ? 10.784 -7.290 -9.926 1.00 96.12 104 MET A C 1
ATOM 836 O O . MET A 1 104 ? 11.833 -6.650 -9.852 1.00 96.12 104 MET A O 1
ATOM 840 N N . PRO A 1 105 ? 10.408 -7.861 -11.084 1.00 94.81 105 PRO A N 1
ATOM 841 C CA . PRO A 1 105 ? 11.205 -7.799 -12.303 1.00 94.81 105 PRO A CA 1
ATOM 842 C C . PRO A 1 105 ? 10.938 -6.488 -13.064 1.00 94.81 105 PRO A C 1
ATOM 844 O O . PRO A 1 105 ? 11.253 -6.369 -14.245 1.00 94.81 105 PRO A O 1
ATOM 847 N N . VAL A 1 106 ? 10.295 -5.523 -12.400 1.00 95.19 106 VAL A N 1
ATOM 848 C CA . VAL A 1 106 ? 9.885 -4.233 -12.941 1.00 95.19 106 VAL A CA 1
ATOM 849 C C . VAL A 1 106 ? 10.182 -3.138 -11.928 1.00 95.19 106 VAL A C 1
ATOM 851 O O . VAL A 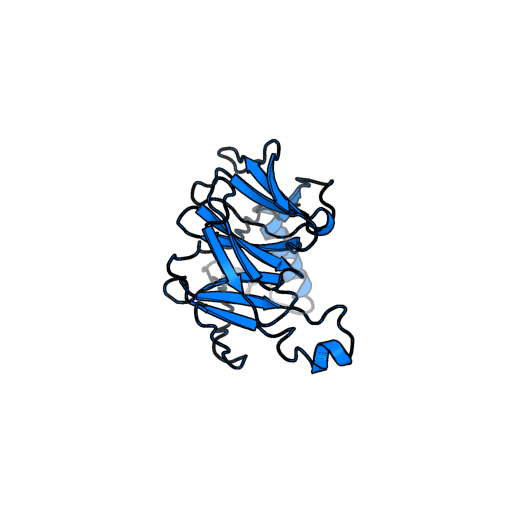1 106 ? 10.064 -3.341 -10.717 1.00 95.19 106 VAL A O 1
ATOM 854 N N . ARG A 1 107 ? 10.531 -1.964 -12.449 1.00 95.06 107 ARG A N 1
ATOM 855 C CA . ARG A 1 107 ? 10.957 -0.797 -11.671 1.00 95.06 107 ARG A CA 1
ATOM 856 C C . ARG A 1 107 ? 9.852 -0.222 -10.790 1.00 95.06 107 ARG A C 1
ATOM 858 O O . ARG A 1 107 ? 10.084 0.063 -9.618 1.00 95.06 107 ARG A O 1
ATOM 865 N N . CYS A 1 108 ? 8.651 -0.092 -11.354 1.00 97.44 108 CYS A N 1
ATOM 866 C CA . CYS A 1 108 ? 7.553 0.683 -10.777 1.00 97.44 108 CYS A CA 1
ATOM 867 C C . CYS A 1 108 ? 6.303 -0.174 -10.514 1.00 97.44 108 CYS A C 1
ATOM 869 O O . CYS A 1 108 ? 5.347 -0.119 -11.298 1.00 97.44 108 CYS A O 1
ATOM 871 N N . PRO A 1 109 ? 6.271 -0.973 -9.430 1.00 98.12 109 PRO A N 1
ATOM 872 C CA . PRO A 1 109 ? 5.004 -1.436 -8.879 1.00 98.12 109 PRO A CA 1
ATOM 873 C C . PRO A 1 109 ? 4.222 -0.243 -8.309 1.00 98.12 109 PRO A C 1
ATOM 875 O O . PRO A 1 109 ? 4.819 0.665 -7.735 1.00 98.12 109 PRO A O 1
ATOM 878 N N . THR A 1 110 ? 2.898 -0.248 -8.473 1.00 98.31 110 THR A N 1
ATOM 879 C CA . THR A 1 110 ? 2.036 0.902 -8.141 1.00 98.31 110 THR A CA 1
ATOM 880 C C . THR A 1 110 ? 0.998 0.609 -7.064 1.00 98.31 110 THR A C 1
ATOM 882 O O . THR A 1 110 ? 0.713 1.470 -6.247 1.00 98.31 110 THR A O 1
ATOM 885 N N . MET A 1 111 ? 0.428 -0.597 -6.996 1.00 98.31 111 MET A N 1
ATOM 886 C CA . MET A 1 111 ? -0.585 -0.943 -5.987 1.00 98.31 111 MET A CA 1
ATOM 887 C C . MET A 1 111 ? -0.533 -2.426 -5.655 1.00 98.31 111 MET A C 1
ATOM 889 O O . MET A 1 111 ? -0.212 -3.250 -6.512 1.00 98.31 111 MET A O 1
ATOM 893 N N . VAL A 1 112 ? -0.912 -2.757 -4.419 1.00 98.19 112 VAL A N 1
ATOM 894 C CA . VAL A 1 112 ? -1.128 -4.133 -3.971 1.00 98.19 112 VAL A CA 1
ATOM 895 C C . VAL A 1 112 ? -2.543 -4.332 -3.441 1.00 98.19 112 VAL A C 1
ATOM 897 O O . VAL A 1 112 ? -3.110 -3.459 -2.786 1.00 98.19 112 VAL A O 1
ATOM 900 N N . CYS A 1 113 ? -3.125 -5.497 -3.700 1.00 97.62 113 CYS A N 1
ATOM 901 C CA . CYS A 1 113 ? -4.412 -5.898 -3.146 1.00 97.62 113 CYS A CA 1
ATOM 902 C C . CYS A 1 113 ? -4.413 -7.398 -2.870 1.00 97.62 113 CYS A C 1
ATOM 904 O O . CYS A 1 113 ? -3.900 -8.175 -3.666 1.00 97.62 113 CYS A O 1
ATOM 906 N N . PHE A 1 114 ? -5.006 -7.816 -1.757 1.00 98.31 114 PHE A N 1
ATOM 907 C CA . PHE A 1 114 ? -5.183 -9.232 -1.467 1.00 98.31 114 PHE A CA 1
ATOM 908 C C . PHE A 1 114 ? -6.458 -9.768 -2.118 1.00 98.31 114 PHE A C 1
ATOM 910 O O . PHE A 1 114 ? -7.498 -9.108 -2.104 1.00 98.31 114 PHE A O 1
ATOM 917 N N . GLY A 1 115 ? -6.385 -10.990 -2.630 1.00 96.31 115 GLY A N 1
ATOM 918 C CA . GLY A 1 115 ? -7.506 -11.729 -3.196 1.00 96.31 115 GLY A CA 1
ATOM 919 C C . GLY A 1 115 ? -7.263 -13.237 -3.163 1.00 96.31 115 GLY A C 1
ATOM 920 O O . GLY A 1 115 ? -6.402 -13.724 -2.428 1.00 96.31 115 GLY A O 1
ATOM 921 N N . GLY A 1 116 ? -8.030 -13.967 -3.973 1.00 95.62 116 GLY A N 1
ATOM 922 C CA . GLY A 1 116 ? -8.166 -15.419 -3.849 1.00 95.62 116 GLY A CA 1
ATOM 923 C C . GLY A 1 116 ? -9.144 -15.803 -2.734 1.00 95.62 116 GLY A C 1
ATOM 924 O O . GLY A 1 116 ? -9.472 -14.985 -1.872 1.00 95.62 116 GLY A O 1
ATOM 925 N N . ASP A 1 117 ? -9.621 -17.046 -2.756 1.00 96.19 117 ASP A N 1
ATOM 926 C CA . ASP A 1 117 ? -10.654 -17.523 -1.824 1.00 96.19 117 ASP A CA 1
ATOM 927 C C . ASP A 1 117 ? -10.205 -17.461 -0.354 1.00 96.19 117 ASP A C 1
ATOM 929 O O . ASP A 1 117 ? -11.009 -17.200 0.544 1.00 96.19 117 ASP A O 1
ATOM 933 N N . ASP A 1 118 ? -8.906 -17.640 -0.112 1.00 97.25 118 ASP A N 1
ATOM 934 C CA . ASP A 1 118 ? -8.270 -17.581 1.204 1.00 97.25 118 ASP A CA 1
ATOM 935 C C . ASP A 1 118 ? -7.651 -16.210 1.534 1.00 97.25 118 ASP A C 1
ATOM 937 O O . ASP A 1 118 ? -7.087 -16.036 2.616 1.00 97.25 118 ASP A O 1
ATOM 941 N N . MET A 1 119 ? -7.774 -15.227 0.632 1.00 98.19 119 MET A N 1
ATOM 942 C CA . MET A 1 119 ? -7.151 -13.901 0.726 1.00 98.19 119 MET A CA 1
ATOM 943 C C . MET A 1 119 ? -5.613 -13.928 0.831 1.00 98.19 119 MET A C 1
ATOM 945 O O . MET A 1 119 ? -5.023 -12.957 1.308 1.00 98.19 119 MET A O 1
ATOM 949 N N . LYS A 1 120 ? -4.946 -15.007 0.393 1.00 98.19 120 LYS A N 1
ATOM 950 C CA . LYS A 1 120 ? -3.479 -15.175 0.447 1.00 98.19 120 LYS A CA 1
ATOM 951 C C . LYS A 1 120 ? -2.780 -15.013 -0.903 1.00 98.19 120 LYS A C 1
ATOM 953 O O . LYS A 1 120 ? -1.631 -15.419 -1.071 1.00 98.19 120 LYS A O 1
ATOM 958 N N . THR A 1 121 ? -3.448 -14.396 -1.872 1.00 98.12 121 THR A N 1
ATOM 959 C CA . THR A 1 121 ? -2.825 -13.983 -3.134 1.00 98.12 121 THR A CA 1
ATOM 960 C C . THR A 1 121 ? -2.722 -12.469 -3.180 1.00 98.12 121 THR A C 1
ATOM 962 O O . THR A 1 121 ? -3.740 -11.780 -3.137 1.00 98.12 121 THR A O 1
ATOM 965 N N . LEU A 1 122 ? -1.507 -11.940 -3.299 1.00 97.94 122 LEU A N 1
ATOM 966 C CA . LEU A 1 122 ? -1.274 -10.522 -3.536 1.00 97.94 122 LEU A CA 1
ATOM 967 C C . LEU A 1 122 ? -1.305 -10.247 -5.043 1.00 97.94 122 LEU A C 1
ATOM 969 O O . LEU A 1 122 ? -0.480 -10.764 -5.791 1.00 97.94 122 LEU A O 1
ATOM 973 N N . PHE A 1 123 ? -2.253 -9.432 -5.484 1.00 98.38 123 PHE A N 1
ATOM 974 C CA . PHE A 1 123 ? -2.321 -8.865 -6.825 1.00 98.38 123 PHE A CA 1
ATOM 975 C C . PHE A 1 123 ? -1.562 -7.547 -6.842 1.00 98.38 123 PHE A C 1
ATOM 977 O O . PHE A 1 123 ? -1.755 -6.711 -5.958 1.00 98.38 123 PHE A O 1
ATOM 984 N N . ILE A 1 124 ? -0.713 -7.364 -7.847 1.00 98.56 124 ILE A N 1
ATOM 985 C CA . ILE A 1 124 ? 0.212 -6.237 -7.932 1.00 98.56 124 ILE A CA 1
ATOM 986 C C . ILE A 1 124 ? 0.043 -5.575 -9.295 1.00 98.56 124 ILE A C 1
ATOM 988 O O . ILE A 1 124 ? 0.228 -6.225 -10.325 1.00 98.56 124 ILE A O 1
ATOM 992 N N . THR A 1 125 ? -0.287 -4.287 -9.314 1.00 98.44 125 THR A N 1
ATOM 993 C CA . THR A 1 125 ? -0.264 -3.485 -10.545 1.00 98.44 125 THR A CA 1
ATOM 994 C C . THR A 1 125 ? 1.078 -2.793 -10.697 1.00 98.44 125 THR A C 1
ATOM 996 O O . THR A 1 125 ? 1.779 -2.530 -9.718 1.00 98.44 125 THR A O 1
ATOM 999 N N . THR A 1 126 ? 1.446 -2.495 -11.937 1.00 97.94 126 THR A N 1
ATOM 1000 C CA . THR A 1 126 ? 2.714 -1.848 -12.283 1.00 97.94 126 THR A CA 1
ATOM 1001 C C . THR A 1 126 ? 2.470 -0.847 -13.411 1.00 97.94 126 THR A C 1
ATOM 1003 O O . THR A 1 126 ? 1.389 -0.847 -14.004 1.00 97.94 126 THR A O 1
ATOM 1006 N N . THR A 1 127 ? 3.435 0.019 -13.715 1.00 96.75 127 THR A N 1
ATOM 1007 C CA . THR A 1 127 ? 3.292 1.018 -14.787 1.00 96.75 127 THR A CA 1
ATOM 1008 C C . THR A 1 127 ? 4.455 0.998 -15.780 1.00 96.75 127 THR A C 1
ATOM 1010 O O . THR A 1 127 ? 5.549 0.534 -15.460 1.00 96.75 127 THR A O 1
ATOM 1013 N N . ARG A 1 128 ? 4.195 1.499 -16.995 1.00 95.44 128 ARG A N 1
ATOM 1014 C CA . ARG A 1 128 ? 5.200 1.895 -18.006 1.00 95.44 128 ARG A CA 1
ATOM 1015 C C . ARG A 1 128 ? 5.326 3.415 -18.125 1.00 95.44 128 ARG A C 1
ATOM 1017 O O . ARG A 1 128 ? 6.004 3.912 -19.017 1.00 95.44 128 ARG A O 1
ATOM 1024 N N . GLU A 1 129 ? 4.599 4.157 -17.298 1.00 92.25 129 GLU A N 1
ATOM 1025 C CA . GLU A 1 129 ? 4.608 5.613 -17.336 1.00 92.25 129 GLU A CA 1
ATOM 1026 C C . GLU A 1 129 ? 6.035 6.141 -17.157 1.00 92.25 129 GLU A C 1
ATOM 1028 O O . GLU A 1 129 ? 6.796 5.638 -16.329 1.00 92.25 129 GLU A O 1
ATOM 1033 N N . ASN A 1 130 ? 6.389 7.147 -17.958 1.00 90.38 130 ASN A N 1
ATOM 1034 C CA . ASN A 1 130 ? 7.719 7.757 -17.994 1.00 90.38 130 ASN A CA 1
ATOM 1035 C C . ASN A 1 130 ? 8.868 6.791 -18.346 1.00 90.38 130 ASN A C 1
ATOM 1037 O O . ASN A 1 130 ? 10.008 7.074 -17.992 1.00 90.38 130 ASN A O 1
ATOM 1041 N N . MET A 1 131 ? 8.588 5.675 -19.031 1.00 94.12 131 MET A N 1
ATOM 1042 C CA . MET A 1 131 ? 9.621 4.835 -19.647 1.00 94.12 131 MET A CA 1
ATOM 1043 C C . MET A 1 131 ? 9.825 5.204 -21.112 1.00 94.12 131 MET A C 1
ATOM 1045 O O . MET A 1 131 ? 8.856 5.367 -21.861 1.00 94.12 131 MET A O 1
ATOM 1049 N N . ASP A 1 132 ? 11.082 5.283 -21.538 1.00 95.56 132 ASP A N 1
ATOM 1050 C CA . ASP A 1 132 ? 11.409 5.403 -22.957 1.00 95.56 132 ASP A CA 1
ATOM 1051 C C . ASP A 1 132 ? 11.338 4.045 -23.691 1.00 95.56 132 ASP A C 1
ATOM 1053 O O . ASP A 1 132 ? 11.045 2.990 -23.117 1.00 95.56 132 ASP A O 1
ATOM 1057 N N . ALA A 1 133 ? 11.556 4.067 -25.009 1.00 96.12 133 ALA A N 1
ATOM 1058 C CA . ALA A 1 133 ? 11.477 2.864 -25.836 1.00 96.12 133 ALA A CA 1
ATOM 1059 C C . ALA A 1 133 ? 12.561 1.824 -25.502 1.00 96.12 133 ALA A C 1
ATOM 1061 O O . ALA A 1 133 ? 12.308 0.624 -25.633 1.00 96.12 133 ALA A O 1
ATOM 1062 N N . GLU A 1 134 ? 13.744 2.261 -25.070 1.00 96.50 134 GLU A N 1
ATOM 1063 C CA . GLU A 1 134 ? 14.847 1.375 -24.700 1.00 96.50 134 GLU A CA 1
ATOM 1064 C C . GLU A 1 134 ? 14.548 0.682 -23.364 1.00 96.50 134 GLU A C 1
ATOM 1066 O O . GLU A 1 134 ? 14.659 -0.542 -23.256 1.00 96.50 134 GLU A O 1
ATOM 1071 N N . GLU A 1 135 ? 14.069 1.433 -22.371 1.00 93.38 135 GLU A N 1
ATOM 1072 C CA . GLU A 1 135 ? 13.622 0.897 -21.087 1.00 93.38 135 GLU A CA 1
ATOM 1073 C C . GLU A 1 135 ? 12.460 -0.084 -21.247 1.00 93.38 135 GLU A C 1
ATOM 1075 O O . GLU A 1 135 ? 12.479 -1.159 -20.643 1.00 93.38 135 GLU A O 1
ATOM 1080 N N . MET A 1 136 ? 11.464 0.241 -22.078 1.00 94.12 136 MET A N 1
ATOM 1081 C CA . MET A 1 136 ? 10.346 -0.667 -22.351 1.00 94.12 136 MET A CA 1
ATOM 1082 C C . MET A 1 136 ? 10.804 -1.961 -23.031 1.00 94.12 136 MET A C 1
ATOM 1084 O O . MET A 1 136 ? 10.273 -3.029 -22.722 1.00 94.12 136 MET A O 1
ATOM 1088 N N . ALA A 1 137 ? 11.788 -1.889 -23.932 1.00 95.44 137 ALA A N 1
ATOM 1089 C CA . ALA A 1 137 ? 12.371 -3.076 -24.554 1.00 95.44 137 ALA A CA 1
ATOM 1090 C C . ALA A 1 137 ? 13.166 -3.919 -23.542 1.00 95.44 137 ALA A C 1
ATOM 1092 O O . ALA A 1 137 ? 13.107 -5.149 -23.583 1.00 95.44 137 ALA A O 1
ATOM 1093 N N . LYS A 1 138 ? 13.872 -3.270 -22.607 1.00 95.62 138 LYS A N 1
ATOM 1094 C CA . LYS A 1 138 ? 14.652 -3.927 -21.549 1.00 95.62 138 LYS A CA 1
ATOM 1095 C C . LYS A 1 138 ? 13.776 -4.565 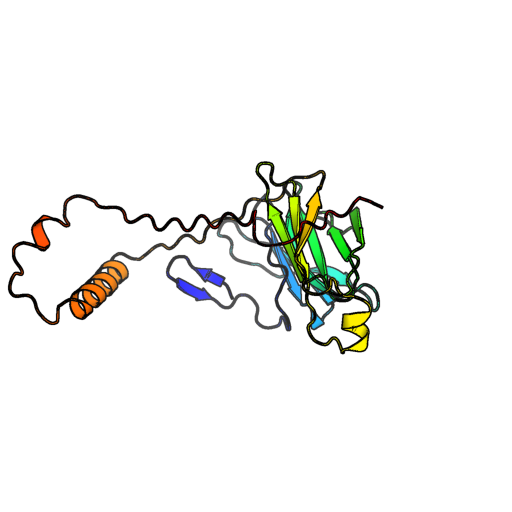-20.466 1.00 95.62 138 LYS A C 1
ATOM 1097 O O . LYS A 1 138 ? 14.109 -5.639 -19.969 1.00 95.62 138 LYS A O 1
ATOM 1102 N N . TYR A 1 139 ? 12.659 -3.929 -20.114 1.00 94.25 139 TYR A N 1
ATOM 1103 C CA . TYR A 1 139 ? 11.730 -4.373 -19.071 1.00 94.25 139 TYR A CA 1
ATOM 1104 C C . TYR A 1 139 ? 10.315 -4.563 -19.637 1.00 94.25 139 TYR A C 1
ATOM 1106 O O . TYR A 1 139 ? 9.385 -3.835 -19.277 1.00 94.25 139 TYR A O 1
ATOM 1114 N N . PRO A 1 140 ? 10.106 -5.572 -20.500 1.00 95.06 140 PRO A N 1
ATOM 1115 C CA . PRO A 1 140 ? 8.851 -5.735 -21.234 1.00 95.06 140 PRO A CA 1
ATOM 1116 C C . PRO A 1 140 ? 7.644 -6.025 -20.329 1.00 95.06 140 PRO A C 1
ATOM 1118 O O . PRO A 1 140 ? 6.499 -5.820 -20.736 1.00 95.06 140 PRO A O 1
ATOM 1121 N N . LEU A 1 141 ? 7.882 -6.482 -19.095 1.00 95.88 141 LEU A N 1
ATOM 1122 C CA . LEU A 1 141 ? 6.833 -6.778 -18.120 1.00 95.88 141 LEU A CA 1
ATOM 1123 C C . LEU A 1 141 ? 6.331 -5.551 -17.346 1.00 95.88 141 LEU A C 1
ATOM 1125 O O . LEU A 1 141 ? 5.331 -5.664 -16.639 1.00 95.88 141 LEU A O 1
ATOM 1129 N N . SER A 1 142 ? 6.975 -4.386 -17.462 1.00 95.44 142 SER A N 1
ATOM 1130 C CA . SER A 1 142 ? 6.445 -3.144 -16.883 1.00 95.44 142 SER A CA 1
ATOM 1131 C C . SER A 1 142 ? 5.020 -2.914 -17.395 1.00 95.44 142 SER A C 1
ATOM 1133 O O . SER A 1 142 ? 4.729 -3.225 -18.546 1.00 95.44 142 SER A O 1
ATOM 1135 N N . GLY A 1 143 ? 4.099 -2.430 -16.565 1.00 94.38 143 GLY A N 1
ATOM 1136 C CA . GLY A 1 143 ? 2.677 -2.290 -16.918 1.00 94.38 143 GLY A CA 1
ATOM 1137 C C . GLY A 1 143 ? 1.847 -3.580 -16.866 1.00 94.38 143 GLY A C 1
ATOM 1138 O O . GLY A 1 143 ? 0.631 -3.516 -17.042 1.00 94.38 143 GLY A O 1
ATOM 1139 N N . ALA A 1 144 ? 2.456 -4.745 -16.621 1.00 96.31 144 ALA A N 1
ATOM 1140 C CA . ALA A 1 144 ? 1.716 -5.978 -16.373 1.00 96.31 144 ALA A CA 1
ATOM 1141 C C . ALA A 1 144 ? 1.123 -6.013 -14.953 1.00 96.31 144 ALA A C 1
ATOM 1143 O O . ALA A 1 144 ? 1.513 -5.249 -14.062 1.00 96.31 144 ALA A O 1
ATOM 1144 N N . ILE A 1 145 ? 0.195 -6.947 -14.745 1.00 96.69 145 ILE A N 1
ATOM 1145 C CA . ILE A 1 145 ? -0.311 -7.325 -13.424 1.00 96.69 145 ILE A CA 1
ATOM 1146 C C . ILE A 1 145 ? 0.392 -8.614 -13.002 1.00 96.69 145 ILE A C 1
ATOM 1148 O O . ILE A 1 145 ? 0.478 -9.560 -13.785 1.00 96.69 145 ILE A O 1
ATOM 1152 N N . PHE A 1 146 ? 0.862 -8.655 -11.761 1.00 96.94 146 PHE A N 1
ATOM 1153 C CA . PHE A 1 146 ? 1.514 -9.820 -11.170 1.00 96.94 146 PHE A CA 1
ATOM 1154 C C . PHE A 1 146 ? 0.666 -10.394 -10.043 1.00 96.94 146 PHE A C 1
ATOM 1156 O O . PHE A 1 146 ? -0.138 -9.690 -9.425 1.00 96.94 146 PHE A O 1
ATOM 1163 N N . THR A 1 147 ? 0.885 -11.673 -9.751 1.00 97.06 147 THR A N 1
ATOM 1164 C CA . THR A 1 147 ? 0.339 -12.324 -8.562 1.00 97.06 147 THR A CA 1
ATOM 1165 C C . THR A 1 147 ? 1.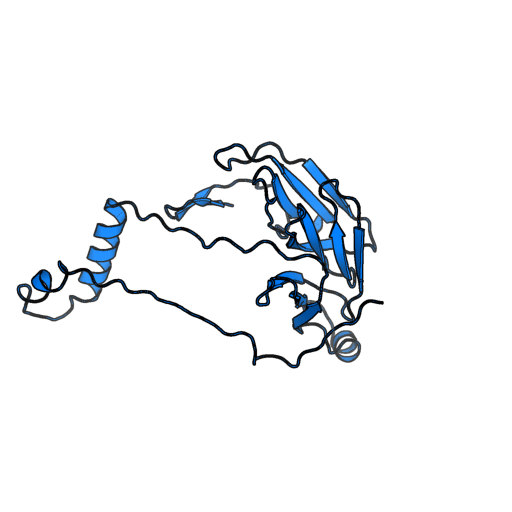446 -12.995 -7.769 1.00 97.06 147 THR A C 1
ATOM 1167 O O . THR A 1 147 ? 2.314 -13.651 -8.348 1.00 97.06 147 THR A O 1
ATOM 1170 N N . LEU A 1 148 ? 1.379 -12.872 -6.449 1.00 94.25 148 LEU A N 1
ATOM 1171 C CA . LEU A 1 148 ? 2.346 -13.429 -5.513 1.00 94.25 148 LEU A CA 1
ATOM 1172 C C . LEU A 1 148 ? 1.600 -14.158 -4.381 1.00 94.25 148 LEU A C 1
ATOM 1174 O O . LEU A 1 148 ? 0.800 -13.521 -3.689 1.00 94.25 148 LEU A O 1
ATOM 1178 N N . PRO A 1 149 ? 1.832 -15.463 -4.160 1.00 96.88 149 PRO A N 1
ATOM 1179 C CA . PRO A 1 149 ? 1.315 -16.143 -2.978 1.00 96.88 149 PRO A CA 1
ATOM 1180 C C . PRO A 1 149 ? 2.032 -15.653 -1.713 1.00 96.88 149 PRO A C 1
ATOM 1182 O O . PRO A 1 149 ? 3.254 -15.498 -1.685 1.00 96.88 149 PRO A O 1
ATOM 1185 N N . VAL A 1 150 ? 1.272 -15.439 -0.641 1.00 97.00 150 VAL A N 1
ATOM 1186 C CA . VAL A 1 150 ? 1.782 -14.958 0.651 1.00 97.00 150 VAL A CA 1
ATOM 1187 C C . VAL A 1 150 ? 1.289 -15.834 1.802 1.00 97.00 150 VAL A C 1
ATOM 1189 O O . VAL A 1 150 ? 0.290 -16.539 1.700 1.00 97.00 150 VAL A O 1
ATOM 1192 N N . SER A 1 151 ? 2.004 -15.826 2.926 1.00 96.25 151 SER A N 1
ATOM 1193 C CA . SER A 1 151 ? 1.689 -16.684 4.078 1.00 96.25 151 SER A CA 1
ATOM 1194 C C . SER A 1 151 ? 0.505 -16.182 4.912 1.00 96.25 151 SER A C 1
ATOM 1196 O O . SER A 1 151 ? -0.219 -16.994 5.502 1.00 96.25 151 SER A O 1
ATOM 1198 N N . VAL A 1 152 ? 0.293 -14.864 4.941 1.00 98.12 152 VAL A N 1
ATOM 1199 C CA . VAL A 1 152 ? -0.704 -14.180 5.775 1.00 98.12 152 VAL A CA 1
ATOM 1200 C C . VAL A 1 152 ? -1.831 -13.642 4.900 1.00 98.12 152 VAL A C 1
ATOM 1202 O O . VAL A 1 152 ? -1.591 -13.093 3.827 1.00 98.12 152 VAL A O 1
ATOM 1205 N N . ALA A 1 153 ? -3.069 -13.831 5.352 1.00 98.62 153 ALA A N 1
ATOM 1206 C CA . ALA A 1 153 ? -4.248 -13.376 4.628 1.00 98.62 153 ALA A CA 1
ATOM 1207 C C . ALA A 1 153 ? -4.408 -11.851 4.705 1.00 98.62 153 ALA A C 1
ATOM 1209 O O . ALA A 1 153 ? -4.141 -11.228 5.732 1.00 98.62 153 ALA A O 1
ATOM 1210 N N . GLY A 1 154 ? -4.914 -11.260 3.630 1.00 98.44 154 GLY A N 1
ATOM 1211 C CA . GLY A 1 154 ? -5.282 -9.853 3.582 1.00 98.44 154 GLY A CA 1
ATOM 1212 C C . GLY A 1 154 ? -6.576 -9.507 4.304 1.00 98.44 154 GLY A C 1
ATOM 1213 O O . GLY A 1 154 ? -7.484 -10.331 4.432 1.00 98.44 154 GLY A O 1
ATOM 1214 N N . MET A 1 155 ? -6.722 -8.232 4.661 1.00 96.81 155 MET A N 1
ATOM 1215 C CA . MET A 1 155 ? -8.010 -7.679 5.076 1.00 96.81 155 MET A CA 1
ATOM 1216 C C . MET A 1 155 ? -8.979 -7.605 3.890 1.00 96.81 155 MET A C 1
ATOM 1218 O O . MET A 1 155 ? -8.666 -7.041 2.836 1.00 96.81 155 MET A O 1
ATOM 1222 N N . LYS A 1 156 ? -10.203 -8.116 4.073 1.00 93.06 156 LYS A N 1
ATOM 1223 C CA . LYS A 1 156 ? -11.291 -7.927 3.102 1.00 93.06 156 LYS A CA 1
ATOM 1224 C C . LYS A 1 156 ? -11.699 -6.457 3.073 1.00 93.06 156 LYS A C 1
ATOM 1226 O O . LYS A 1 156 ? -11.936 -5.848 4.113 1.00 93.06 156 LYS A O 1
ATOM 1231 N N . LYS A 1 157 ? -11.806 -5.881 1.875 1.00 87.19 157 LYS A N 1
ATOM 1232 C CA . LYS A 1 157 ? -12.224 -4.485 1.713 1.00 87.19 157 LYS A CA 1
ATOM 1233 C C . LYS A 1 157 ? -13.732 -4.354 1.933 1.00 87.19 157 LYS A C 1
ATOM 1235 O O . LYS A 1 157 ? -14.529 -5.057 1.309 1.00 87.19 157 LYS A O 1
ATOM 1240 N N . SER A 1 158 ? -14.117 -3.423 2.800 1.00 87.06 158 SER A N 1
ATOM 1241 C CA . SER A 1 158 ? -15.515 -3.050 3.001 1.00 87.06 158 SER A CA 1
ATOM 1242 C C . SER A 1 158 ? -16.076 -2.381 1.750 1.00 87.06 158 SER A C 1
ATOM 1244 O O . SER A 1 158 ? -15.406 -1.584 1.093 1.00 87.06 158 SER A O 1
ATOM 1246 N N . ARG A 1 159 ? -17.335 -2.685 1.429 1.00 89.81 159 ARG A N 1
ATOM 1247 C CA . ARG A 1 159 ? -18.062 -1.972 0.376 1.00 89.81 159 ARG A CA 1
ATOM 1248 C C . ARG A 1 159 ? -18.456 -0.589 0.883 1.00 89.81 159 ARG A C 1
ATOM 1250 O O . ARG A 1 159 ? -18.823 -0.436 2.046 1.00 89.81 159 ARG A O 1
ATOM 1257 N N . PHE A 1 160 ? -18.435 0.397 -0.007 1.00 89.81 160 PHE A N 1
ATOM 1258 C CA . PHE A 1 160 ? -19.002 1.705 0.291 1.00 89.81 160 PHE A CA 1
ATOM 1259 C C . PHE A 1 160 ? -20.502 1.565 0.595 1.00 89.81 160 PHE A C 1
ATOM 1261 O O . PHE A 1 160 ? -21.254 1.015 -0.216 1.00 89.81 160 PHE A O 1
ATOM 1268 N N . ASN A 1 161 ? -20.934 2.034 1.767 1.00 86.19 161 ASN A N 1
ATOM 1269 C CA . ASN A 1 161 ? -22.313 1.900 2.223 1.00 86.19 161 ASN A CA 1
ATOM 1270 C C . ASN A 1 161 ? -23.085 3.203 2.001 1.00 86.19 161 ASN A C 1
ATOM 1272 O O . ASN A 1 161 ? -23.022 4.126 2.805 1.00 86.19 161 ASN A O 1
ATOM 1276 N N . ARG A 1 162 ? -23.845 3.283 0.910 1.00 77.19 162 ARG A N 1
ATOM 1277 C CA . ARG A 1 162 ? -24.640 4.477 0.613 1.00 77.19 162 ARG A CA 1
ATOM 1278 C C . ARG A 1 162 ? -25.924 4.500 1.443 1.00 77.19 162 ARG A C 1
ATOM 1280 O O . ARG A 1 162 ? -26.850 3.731 1.183 1.00 77.19 162 ARG A O 1
ATOM 1287 N N . THR A 1 163 ? -26.038 5.472 2.341 1.00 73.38 163 THR A N 1
ATOM 1288 C CA . THR A 1 163 ? -27.282 5.771 3.056 1.00 73.38 163 THR A CA 1
ATOM 1289 C C . THR A 1 163 ? -27.964 6.955 2.380 1.00 73.38 163 THR A C 1
ATOM 1291 O O . THR A 1 163 ? -27.644 8.112 2.627 1.00 73.38 163 THR A O 1
ATOM 1294 N N . LEU A 1 164 ? -28.938 6.680 1.511 1.00 58.53 164 LEU A N 1
ATOM 1295 C CA . LEU A 1 164 ? -29.817 7.731 0.999 1.00 58.53 164 LEU A CA 1
ATOM 1296 C C . LEU A 1 164 ? -30.711 8.235 2.136 1.00 58.53 164 LEU A C 1
ATOM 1298 O O . LEU A 1 164 ? -31.531 7.467 2.648 1.00 58.53 164 LEU A O 1
ATOM 1302 N N . SER A 1 165 ? -30.613 9.520 2.484 1.00 57.16 165 SER A N 1
ATOM 1303 C CA . SER A 1 165 ? -31.664 10.178 3.265 1.00 57.16 165 SER A CA 1
ATOM 1304 C C . SER A 1 165 ? -33.008 10.019 2.533 1.00 57.16 165 SER A C 1
ATOM 1306 O O . SER A 1 165 ? -33.054 10.036 1.298 1.00 57.16 165 SER A O 1
ATOM 1308 N N . ARG A 1 166 ? -34.116 9.835 3.273 1.00 53.41 166 ARG A N 1
ATOM 1309 C CA . ARG A 1 166 ? -35.470 9.681 2.689 1.00 53.41 166 ARG A CA 1
ATOM 1310 C C . ARG A 1 166 ? -35.774 10.782 1.658 1.00 53.41 166 ARG A C 1
ATOM 1312 O O . ARG A 1 166 ? -36.234 10.479 0.566 1.00 53.41 166 ARG A O 1
ATOM 1319 N N . VAL A 1 167 ? -35.374 12.018 1.962 1.00 54.06 167 VAL A N 1
ATOM 1320 C CA . VAL A 1 167 ? -35.563 13.210 1.115 1.00 54.06 167 VAL A CA 1
ATOM 1321 C C . VAL A 1 167 ? -34.840 13.110 -0.238 1.00 54.06 167 VAL A C 1
ATOM 1323 O O . VAL A 1 167 ? -35.394 13.511 -1.261 1.00 54.06 167 VAL A O 1
ATOM 1326 N N . ASN A 1 168 ? -33.629 12.540 -0.282 1.00 54.12 168 ASN A N 1
ATOM 1327 C CA . ASN A 1 168 ? -32.891 12.354 -1.538 1.00 54.12 168 ASN A CA 1
ATOM 1328 C C . ASN A 1 168 ? -33.406 11.167 -2.355 1.00 54.12 168 ASN A C 1
ATOM 1330 O O . ASN A 1 168 ? -33.294 11.178 -3.580 1.00 54.12 168 ASN A O 1
ATOM 1334 N N . ARG A 1 169 ? -33.980 10.148 -1.705 1.00 56.22 169 ARG A N 1
ATOM 1335 C CA . ARG A 1 169 ? -34.587 9.016 -2.413 1.00 56.22 169 ARG A CA 1
ATOM 1336 C C . ARG A 1 169 ? -35.784 9.486 -3.240 1.00 56.22 169 ARG A C 1
ATOM 1338 O O . ARG A 1 169 ? -35.842 9.174 -4.425 1.00 56.22 169 ARG A O 1
ATOM 1345 N N . ASP A 1 170 ? -36.651 10.305 -2.653 1.00 54.34 170 ASP A N 1
ATOM 1346 C CA . ASP A 1 170 ? -37.847 10.817 -3.329 1.00 54.34 170 ASP A CA 1
ATOM 1347 C C . ASP A 1 170 ? -37.492 11.800 -4.456 1.00 54.34 170 ASP A C 1
ATOM 1349 O O . ASP A 1 170 ? -38.069 11.722 -5.536 1.00 54.34 170 ASP A O 1
ATOM 1353 N N . HIS A 1 171 ? -36.474 12.653 -4.275 1.00 55.06 171 HIS A N 1
ATOM 1354 C CA . HIS A 1 171 ? -35.996 13.558 -5.332 1.00 55.06 171 HIS A CA 1
ATOM 1355 C C . HIS A 1 171 ? -35.325 12.835 -6.508 1.00 55.06 171 HIS A C 1
ATOM 1357 O O . HIS A 1 171 ? -35.526 13.211 -7.665 1.00 55.06 171 HIS A O 1
ATOM 1363 N N . VAL A 1 172 ? -34.520 11.803 -6.237 1.00 56.12 172 VAL A N 1
ATOM 1364 C CA . VAL A 1 172 ? -33.893 10.992 -7.291 1.00 56.12 172 VAL A CA 1
ATOM 1365 C C . VAL A 1 172 ? -34.953 10.177 -8.029 1.00 56.12 172 VAL A C 1
ATOM 1367 O O . VAL A 1 172 ? -34.939 10.154 -9.257 1.00 56.12 172 VAL A O 1
ATOM 1370 N N . LEU A 1 173 ? -35.910 9.577 -7.315 1.00 54.69 173 LEU A N 1
ATOM 1371 C CA . LEU A 1 173 ? -37.034 8.865 -7.928 1.00 54.69 173 LEU A CA 1
ATOM 1372 C C . LEU A 1 173 ? -37.922 9.805 -8.751 1.00 54.69 173 LEU A C 1
ATOM 1374 O O . LEU A 1 173 ? -38.284 9.452 -9.868 1.00 54.69 173 LEU A O 1
ATOM 1378 N N . ALA A 1 174 ? -38.200 11.017 -8.265 1.00 53.47 174 ALA A N 1
ATOM 1379 C CA . ALA A 1 174 ? -38.944 12.030 -9.010 1.00 53.47 174 ALA A CA 1
ATOM 1380 C C . ALA A 1 174 ? -38.205 12.474 -10.283 1.00 53.47 174 ALA A C 1
ATOM 1382 O O . ALA A 1 174 ? -38.834 12.653 -11.322 1.00 53.47 174 ALA A O 1
ATOM 1383 N N . ARG A 1 175 ? -36.869 12.594 -10.246 1.00 52.97 175 ARG A N 1
ATOM 1384 C CA . ARG A 1 175 ? -36.055 12.898 -11.437 1.00 52.97 175 ARG A CA 1
ATOM 1385 C C . ARG A 1 175 ? -36.009 11.746 -12.437 1.00 52.97 175 ARG A C 1
ATOM 1387 O O . ARG A 1 175 ? -36.131 11.995 -13.631 1.00 52.97 175 ARG A O 1
ATOM 1394 N N . ILE A 1 176 ? -35.876 10.507 -11.967 1.00 54.88 176 ILE A N 1
ATOM 1395 C CA . ILE A 1 176 ? -35.920 9.313 -12.823 1.00 54.88 176 ILE A CA 1
ATOM 1396 C C . ILE A 1 176 ? -37.309 9.179 -13.461 1.00 54.88 176 ILE A C 1
ATOM 1398 O O . ILE A 1 176 ? -37.398 8.964 -14.667 1.00 54.88 176 ILE A O 1
ATOM 1402 N N . ALA A 1 177 ? -38.383 9.390 -12.693 1.00 53.12 177 ALA A N 1
ATOM 1403 C CA . ALA A 1 177 ? -39.752 9.406 -13.202 1.00 53.12 177 ALA A CA 1
ATOM 1404 C C . ALA A 1 177 ? -39.961 10.528 -14.231 1.00 53.12 177 ALA A C 1
ATOM 1406 O O . ALA A 1 177 ? -40.490 10.270 -15.307 1.00 53.12 177 ALA A O 1
ATOM 1407 N N . ALA A 1 178 ? -39.478 11.746 -13.964 1.00 51.09 178 ALA A N 1
ATOM 1408 C CA . ALA A 1 178 ? -39.569 12.871 -14.898 1.00 51.09 178 ALA A CA 1
ATOM 1409 C C . ALA A 1 178 ? -38.787 12.633 -16.203 1.00 51.09 178 ALA A C 1
ATOM 1411 O O . ALA A 1 178 ? -39.245 13.039 -17.267 1.00 51.09 178 ALA A O 1
ATOM 1412 N N . GLN A 1 179 ? -37.650 11.931 -16.148 1.00 47.25 179 GLN A N 1
ATOM 1413 C CA . GLN A 1 179 ? -36.866 11.560 -17.334 1.00 47.25 179 GLN A CA 1
ATOM 1414 C C . GLN A 1 179 ? -37.506 10.434 -18.165 1.00 47.25 179 GLN A C 1
ATOM 1416 O O . GLN A 1 179 ? -37.202 10.321 -19.348 1.00 47.25 179 GLN A O 1
ATOM 1421 N N . HIS A 1 180 ? -38.416 9.643 -17.584 1.00 49.16 180 HIS A N 1
ATOM 1422 C CA . HIS A 1 180 ? -39.139 8.562 -18.273 1.00 49.16 180 HIS A CA 1
ATOM 1423 C C . HIS A 1 180 ? -40.605 8.914 -18.601 1.00 49.16 180 HIS A C 1
ATOM 1425 O O . HIS A 1 180 ? -41.298 8.115 -19.224 1.00 49.16 180 HIS A O 1
ATOM 1431 N N . LEU A 1 181 ? -41.085 10.108 -18.224 1.00 45.91 181 LEU A N 1
ATOM 1432 C CA . LEU A 1 181 ? -42.466 10.571 -18.445 1.00 45.91 181 LEU A CA 1
ATOM 1433 C C . LEU A 1 181 ? -42.668 11.388 -19.733 1.00 45.91 181 LEU A C 1
ATOM 1435 O O . LEU A 1 181 ? -43.759 11.916 -19.961 1.00 45.91 181 LEU A O 1
ATOM 1439 N N . HIS A 1 182 ? -41.682 11.439 -20.631 1.00 42.91 182 HIS A N 1
ATOM 1440 C CA . HIS A 1 182 ? -41.934 11.871 -22.007 1.00 42.91 182 HIS A CA 1
ATOM 1441 C C . HIS A 1 182 ? -42.664 10.767 -22.783 1.00 42.91 182 HIS A C 1
ATOM 1443 O O . HIS A 1 182 ? -42.082 10.053 -23.592 1.00 42.91 182 HIS A O 1
ATOM 1449 N N . GLY A 1 183 ? -43.970 10.668 -22.526 1.00 51.75 183 GLY A N 1
ATOM 1450 C CA . GLY A 1 183 ? -44.918 9.921 -23.344 1.00 51.75 183 GLY A CA 1
ATOM 1451 C C . GLY A 1 183 ? -45.423 8.624 -22.722 1.00 51.75 183 GLY A C 1
ATOM 1452 O O . GLY A 1 183 ? -45.070 7.550 -23.182 1.00 51.75 183 GLY A O 1
ATOM 1453 N N . ALA A 1 184 ? -46.335 8.708 -21.754 1.00 37.44 184 ALA A N 1
ATOM 1454 C CA . ALA A 1 184 ? -47.312 7.641 -21.542 1.00 37.44 184 ALA A CA 1
ATOM 1455 C C . ALA A 1 184 ? -48.540 8.184 -20.804 1.00 37.44 184 ALA A C 1
ATOM 1457 O O . ALA A 1 184 ? -48.490 8.535 -19.625 1.00 37.44 184 ALA A O 1
ATOM 1458 N N . ARG A 1 185 ? -49.665 8.248 -21.519 1.00 40.97 185 ARG A N 1
ATOM 1459 C CA . ARG A 1 185 ? -51.000 8.301 -20.924 1.00 40.97 185 ARG A CA 1
ATOM 1460 C C . ARG A 1 185 ? -51.251 6.949 -20.252 1.00 40.97 185 ARG A C 1
ATOM 1462 O O . ARG A 1 185 ? -51.726 6.056 -20.927 1.00 40.97 185 ARG A O 1
ATOM 1469 N N . ASP A 1 186 ? -50.867 6.786 -18.990 1.00 44.84 186 ASP A N 1
ATOM 1470 C CA . ASP A 1 186 ? -51.570 5.914 -18.034 1.00 44.84 186 ASP A CA 1
ATOM 1471 C C . ASP A 1 186 ? -50.895 5.966 -16.658 1.00 44.84 186 ASP A C 1
ATOM 1473 O O . ASP A 1 186 ? -50.042 5.156 -16.296 1.00 44.84 186 ASP A O 1
ATOM 1477 N N . LEU A 1 187 ? -51.287 6.962 -15.860 1.00 41.84 187 LEU A N 1
ATOM 1478 C CA . LEU A 1 187 ? -50.777 7.149 -14.498 1.00 41.84 187 LEU A CA 1
ATOM 1479 C C . LEU A 1 187 ? -51.308 6.098 -13.501 1.00 41.84 187 LEU A C 1
ATOM 1481 O O . LEU A 1 187 ? -50.751 5.953 -12.415 1.00 41.84 187 LEU A O 1
ATOM 1485 N N . ALA A 1 188 ? -52.375 5.365 -13.834 1.00 37.78 188 ALA A N 1
ATOM 1486 C CA . ALA A 1 188 ? -53.068 4.501 -12.876 1.00 37.78 188 ALA A CA 1
ATOM 1487 C C . ALA A 1 188 ? -52.450 3.095 -12.727 1.00 37.78 188 ALA A C 1
ATOM 1489 O O . ALA A 1 188 ? -52.546 2.505 -11.653 1.00 37.78 188 ALA A O 1
ATOM 1490 N N . GLN A 1 189 ? -51.769 2.565 -13.752 1.00 38.69 189 GLN A N 1
ATOM 1491 C CA . GLN A 1 189 ? -51.199 1.206 -13.707 1.00 38.69 189 GLN A CA 1
ATOM 1492 C C . GLN A 1 189 ? -49.782 1.140 -13.118 1.00 38.69 189 GLN A C 1
ATOM 1494 O O . GLN A 1 189 ? -49.426 0.142 -12.493 1.00 38.69 189 GLN A O 1
ATOM 1499 N N . PHE A 1 190 ? -48.980 2.205 -13.232 1.00 36.25 190 PHE A N 1
ATOM 1500 C CA . PHE A 1 190 ? -47.595 2.189 -12.740 1.00 36.25 190 PHE A CA 1
ATOM 1501 C C . PHE A 1 190 ? -47.503 2.262 -11.203 1.00 36.25 190 PHE A C 1
ATOM 1503 O O . PHE A 1 190 ? -46.596 1.691 -10.596 1.00 36.25 190 PHE A O 1
ATOM 1510 N N . ALA A 1 191 ? -48.475 2.907 -10.549 1.00 35.50 191 ALA A N 1
ATOM 1511 C CA . ALA A 1 191 ? -48.492 3.076 -9.096 1.00 35.50 191 ALA A CA 1
ATOM 1512 C C . ALA A 1 191 ? -48.825 1.782 -8.322 1.00 35.50 191 ALA A C 1
ATOM 1514 O O . ALA A 1 191 ? -48.401 1.633 -7.177 1.00 35.50 191 ALA A O 1
ATOM 1515 N N . GLN A 1 192 ? -49.536 0.820 -8.927 1.00 32.59 192 GLN A N 1
ATOM 1516 C CA . GLN A 1 192 ? -49.937 -0.415 -8.235 1.00 32.59 192 GLN A CA 1
ATOM 1517 C C . GLN A 1 192 ? -48.850 -1.504 -8.214 1.00 32.59 192 GLN A C 1
ATOM 1519 O O . GLN A 1 192 ? -48.815 -2.305 -7.280 1.00 32.59 192 GLN A O 1
ATOM 1524 N N . GLY A 1 193 ? -47.912 -1.509 -9.169 1.00 33.66 193 GLY A N 1
ATOM 1525 C CA . GLY A 1 193 ? -46.814 -2.488 -9.202 1.00 33.66 193 GLY A CA 1
ATOM 1526 C C . GLY A 1 193 ? -45.665 -2.195 -8.226 1.00 33.66 193 GLY A C 1
ATOM 1527 O O . GLY A 1 193 ? -44.967 -3.108 -7.791 1.00 33.66 193 GLY A O 1
ATOM 1528 N N . PHE A 1 194 ? -45.472 -0.931 -7.836 1.00 35.38 194 PHE A N 1
ATOM 1529 C CA . PHE A 1 194 ? -44.287 -0.508 -7.075 1.00 35.38 194 PHE A CA 1
ATOM 1530 C C . PHE A 1 194 ? -44.400 -0.672 -5.551 1.00 35.38 194 PHE A C 1
ATOM 1532 O O . PHE A 1 194 ? -43.389 -0.614 -4.851 1.00 35.38 194 PHE A O 1
ATOM 1539 N N . LEU A 1 195 ? -45.597 -0.947 -5.025 1.00 32.44 195 LEU A N 1
ATOM 1540 C CA . LEU A 1 195 ? -45.806 -1.223 -3.597 1.00 32.44 195 LEU A CA 1
ATOM 1541 C C . LEU A 1 195 ? -45.383 -2.649 -3.173 1.00 32.44 195 LEU A C 1
ATOM 1543 O O . LEU A 1 195 ? -45.355 -2.931 -1.980 1.00 32.44 195 LEU A O 1
ATOM 1547 N N . HIS A 1 196 ? -44.977 -3.523 -4.109 1.00 31.70 196 HIS A N 1
ATOM 1548 C CA . HIS A 1 196 ? -44.631 -4.933 -3.842 1.00 31.70 196 HIS A CA 1
ATOM 1549 C C . HIS A 1 196 ? -43.146 -5.307 -4.065 1.00 31.70 196 HIS A C 1
ATOM 1551 O O . HIS A 1 196 ? -42.823 -6.412 -4.488 1.00 31.70 196 HIS A O 1
ATOM 1557 N N . GLY A 1 197 ? -42.209 -4.422 -3.703 1.00 33.97 197 GLY A N 1
ATOM 1558 C CA . GLY A 1 197 ? -40.895 -4.865 -3.200 1.00 33.97 197 GLY A CA 1
ATOM 1559 C C . GLY A 1 197 ? -39.906 -5.516 -4.183 1.00 33.97 197 GLY A C 1
ATOM 1560 O O . GLY A 1 197 ? -39.253 -6.493 -3.820 1.00 33.97 197 GLY A O 1
ATOM 1561 N N . CYS A 1 198 ? -39.692 -4.959 -5.377 1.00 25.39 198 CYS A N 1
ATOM 1562 C CA . CYS A 1 198 ? -38.598 -5.415 -6.249 1.00 25.39 198 CYS A CA 1
ATOM 1563 C C . CYS A 1 198 ? -37.247 -4.772 -5.868 1.00 25.39 198 CYS A C 1
ATOM 1565 O O . CYS A 1 198 ? -37.028 -3.574 -6.056 1.00 25.39 198 CYS A O 1
ATOM 1567 N N . ARG A 1 199 ? -36.323 -5.584 -5.335 1.00 26.81 199 ARG A N 1
ATOM 1568 C CA . ARG A 1 199 ? -34.902 -5.246 -5.143 1.00 26.81 199 ARG A CA 1
ATOM 1569 C C . ARG A 1 199 ? -34.155 -5.399 -6.473 1.00 26.81 199 ARG A C 1
ATOM 1571 O O . ARG A 1 199 ? -34.038 -6.511 -6.972 1.00 26.81 199 ARG A O 1
ATOM 1578 N N . PHE A 1 200 ? -33.584 -4.319 -7.003 1.00 25.44 200 PHE A N 1
ATOM 1579 C CA . PHE A 1 200 ? -32.579 -4.410 -8.067 1.00 25.44 200 PHE A CA 1
ATOM 1580 C C . PHE A 1 200 ? -31.190 -4.556 -7.439 1.00 25.44 200 PHE A C 1
ATOM 1582 O O . PHE A 1 200 ? -30.634 -3.609 -6.886 1.00 25.44 200 PHE A O 1
ATOM 1589 N N . GLN A 1 201 ? -30.652 -5.772 -7.496 1.00 25.08 201 GLN A N 1
ATOM 1590 C CA . GLN A 1 201 ? -29.285 -6.103 -7.116 1.00 25.08 201 GLN A CA 1
ATOM 1591 C C . GLN A 1 201 ? -28.425 -6.049 -8.381 1.00 25.08 201 GLN A C 1
ATOM 1593 O O . GLN A 1 201 ? -28.433 -6.978 -9.180 1.00 25.08 201 GLN A O 1
ATOM 1598 N N . VAL A 1 202 ? -27.699 -4.948 -8.586 1.00 26.94 202 VAL A N 1
ATOM 1599 C CA . VAL A 1 202 ? -26.671 -4.885 -9.633 1.00 26.94 202 VAL A CA 1
ATOM 1600 C C . VAL A 1 202 ? -25.399 -5.500 -9.052 1.00 26.94 202 VAL A C 1
ATOM 1602 O O . VAL A 1 202 ? -24.608 -4.829 -8.394 1.00 26.94 202 VAL A O 1
ATOM 1605 N N . GLY A 1 203 ? -25.259 -6.814 -9.216 1.00 24.62 203 GLY A N 1
ATOM 1606 C CA . GLY A 1 203 ? -24.008 -7.530 -8.997 1.00 24.62 203 GLY A CA 1
ATOM 1607 C C . GLY A 1 203 ? -23.193 -7.515 -10.284 1.00 24.62 203 GLY A C 1
ATOM 1608 O O . GLY A 1 203 ? -23.521 -8.236 -11.219 1.00 24.62 203 GLY A O 1
ATOM 1609 N N . LEU A 1 204 ? -22.148 -6.691 -10.343 1.00 25.98 204 LEU A N 1
ATOM 1610 C CA . LEU A 1 204 ? -21.052 -6.906 -11.285 1.00 25.98 204 LEU A CA 1
ATOM 1611 C C . LEU A 1 204 ? -20.020 -7.797 -10.587 1.00 25.98 204 LEU A C 1
ATOM 1613 O O . LEU A 1 204 ? -19.100 -7.306 -9.939 1.00 25.98 204 LEU A O 1
ATOM 1617 N N . ASP A 1 205 ? -20.204 -9.111 -10.702 1.00 25.41 205 ASP A N 1
ATOM 1618 C CA . ASP A 1 205 ? -19.145 -10.082 -10.429 1.00 25.41 205 ASP A CA 1
ATOM 1619 C C . ASP A 1 205 ? -18.235 -10.145 -11.662 1.00 25.41 205 ASP A C 1
ATOM 1621 O O . ASP A 1 205 ? -18.448 -10.928 -12.588 1.00 25.41 205 ASP A O 1
ATOM 1625 N N . ILE A 1 206 ? -17.219 -9.282 -11.702 1.00 27.62 206 ILE A N 1
ATOM 1626 C CA . ILE A 1 206 ? -16.126 -9.421 -12.668 1.00 27.62 206 ILE A CA 1
ATOM 1627 C C . ILE A 1 206 ? -15.179 -10.487 -12.111 1.00 27.62 206 ILE A C 1
ATOM 1629 O O . ILE A 1 206 ? -14.360 -10.208 -11.237 1.00 27.62 206 ILE A O 1
ATOM 1633 N N . LYS A 1 207 ? -15.282 -11.722 -12.612 1.00 26.36 207 LYS A N 1
ATOM 1634 C CA . LYS A 1 207 ? -14.247 -12.742 -12.400 1.00 26.36 207 LYS A CA 1
ATOM 1635 C C . LYS A 1 207 ? -13.001 -12.340 -13.197 1.00 26.36 207 LYS A C 1
ATOM 1637 O O . LYS A 1 207 ? -12.955 -12.510 -14.410 1.00 26.36 207 LYS A O 1
ATOM 1642 N N . VAL A 1 208 ? -11.986 -11.813 -12.512 1.00 37.75 208 VAL A N 1
ATOM 1643 C CA . VAL A 1 208 ? -10.696 -11.361 -13.089 1.00 37.75 208 VAL A CA 1
ATOM 1644 C C . VAL A 1 208 ? -9.790 -12.545 -13.500 1.00 37.75 208 VAL A C 1
ATOM 1646 O O . VAL A 1 208 ? -8.607 -12.385 -13.769 1.00 37.75 208 VAL A O 1
ATOM 1649 N N . GLU A 1 209 ? -10.313 -13.769 -13.581 1.00 36.06 209 GLU A N 1
ATOM 1650 C CA . GLU A 1 209 ? -9.491 -14.981 -13.717 1.00 36.06 209 GLU A CA 1
ATOM 1651 C C . GLU A 1 209 ? -8.955 -15.248 -15.135 1.00 36.06 209 GLU A C 1
ATOM 1653 O O . GLU A 1 209 ? -8.122 -16.139 -15.307 1.00 36.06 209 GLU A O 1
ATOM 1658 N N . HIS A 1 210 ? -9.379 -14.482 -16.148 1.00 34.00 210 HIS A N 1
ATOM 1659 C CA . HIS A 1 210 ? -9.097 -14.798 -17.558 1.00 34.00 210 HIS A CA 1
ATOM 1660 C C . HIS A 1 210 ? -8.462 -13.680 -18.396 1.00 34.00 210 HIS A C 1
ATOM 1662 O O . HIS A 1 210 ? -8.343 -13.842 -19.606 1.00 34.00 210 HIS A O 1
ATOM 1668 N N . LEU A 1 211 ? -8.039 -12.558 -17.804 1.00 35.78 211 LEU A N 1
ATOM 1669 C CA . LEU A 1 211 ? -7.623 -11.392 -18.601 1.00 35.78 211 LEU A CA 1
ATOM 1670 C C . LEU A 1 211 ? -6.112 -11.208 -18.796 1.00 35.78 211 LEU A C 1
ATOM 1672 O O . LEU A 1 211 ? -5.731 -10.397 -19.634 1.00 35.78 211 LEU A O 1
ATOM 1676 N N . PHE A 1 212 ? -5.244 -11.956 -18.106 1.00 40.88 212 PHE A N 1
ATOM 1677 C CA . PHE A 1 212 ? -3.794 -11.744 -18.207 1.00 40.88 212 PHE A CA 1
ATOM 1678 C C . PHE A 1 212 ? -3.004 -13.059 -18.120 1.00 40.88 212 PHE A C 1
ATOM 1680 O O . PHE A 1 212 ? -3.392 -13.947 -17.354 1.00 40.88 212 PHE A O 1
ATOM 1687 N N . PRO A 1 213 ? -1.894 -13.213 -18.869 1.00 44.94 213 PRO A N 1
ATOM 1688 C CA . PRO A 1 213 ? -0.968 -14.319 -18.651 1.00 44.94 213 PRO A CA 1
ATOM 1689 C C . PRO A 1 213 ? -0.467 -14.278 -17.200 1.00 44.94 213 PRO A C 1
ATOM 1691 O O . PRO A 1 213 ? 0.058 -13.263 -16.745 1.00 44.94 213 PRO A O 1
ATOM 1694 N N . ARG A 1 214 ? -0.665 -15.374 -16.454 1.00 48.97 214 ARG A N 1
ATOM 1695 C CA . ARG A 1 214 ? -0.230 -15.485 -15.055 1.00 48.97 214 ARG A CA 1
ATOM 1696 C C . ARG A 1 214 ? 1.294 -15.536 -14.996 1.00 48.97 214 ARG A C 1
ATOM 1698 O O . ARG A 1 214 ? 1.887 -16.555 -15.336 1.00 48.97 214 ARG A O 1
ATOM 1705 N N . ILE A 1 215 ? 1.914 -14.461 -14.523 1.00 59.00 215 ILE A N 1
ATOM 1706 C CA . ILE A 1 215 ? 3.319 -14.461 -14.115 1.00 59.00 215 ILE A CA 1
ATOM 1707 C C . ILE A 1 215 ? 3.322 -14.626 -12.599 1.00 59.00 215 ILE A C 1
ATOM 1709 O O . ILE A 1 215 ? 3.012 -13.691 -11.861 1.00 59.00 215 ILE A O 1
ATOM 1713 N N . THR A 1 216 ? 3.593 -15.851 -12.151 1.00 57.97 216 THR A N 1
ATOM 1714 C CA . THR A 1 216 ? 3.743 -16.157 -10.723 1.00 57.97 216 THR A CA 1
ATOM 1715 C C . THR A 1 216 ? 5.193 -15.910 -10.346 1.00 57.97 216 THR A C 1
ATOM 1717 O O . THR A 1 216 ? 6.090 -16.381 -11.042 1.00 57.97 216 THR A O 1
ATOM 1720 N N . MET A 1 217 ? 5.418 -15.138 -9.286 1.00 64.00 217 MET A N 1
ATOM 1721 C CA . MET A 1 217 ? 6.757 -14.925 -8.741 1.00 64.00 217 MET A CA 1
ATOM 1722 C C . MET A 1 217 ? 6.996 -15.876 -7.570 1.00 64.00 217 MET A C 1
ATOM 1724 O O . MET A 1 217 ? 6.153 -15.967 -6.677 1.00 64.00 217 MET A O 1
ATOM 1728 N N . ASP A 1 218 ? 8.141 -16.555 -7.574 1.00 47.62 218 ASP A N 1
ATOM 1729 C CA . ASP A 1 218 ? 8.603 -17.371 -6.450 1.00 47.62 218 ASP A CA 1
ATOM 1730 C C . ASP A 1 218 ? 9.375 -16.509 -5.440 1.00 47.62 218 ASP A C 1
ATOM 1732 O O . ASP A 1 218 ? 9.989 -15.501 -5.800 1.00 47.62 218 ASP A O 1
ATOM 1736 N N . ARG A 1 219 ? 9.340 -16.898 -4.158 1.00 50.12 219 ARG A N 1
ATOM 1737 C CA . ARG A 1 219 ? 10.137 -16.249 -3.105 1.00 50.12 219 ARG A CA 1
ATOM 1738 C C . ARG A 1 219 ? 11.626 -16.501 -3.372 1.00 50.12 219 ARG A C 1
ATOM 1740 O O . ARG A 1 219 ? 12.033 -17.658 -3.438 1.00 50.12 219 ARG A O 1
ATOM 1747 N N . THR A 1 220 ? 12.408 -15.431 -3.512 1.00 41.94 220 THR A N 1
ATOM 1748 C CA . THR A 1 220 ? 13.882 -15.472 -3.466 1.00 41.94 220 THR A CA 1
ATOM 1749 C C . THR A 1 220 ? 14.379 -15.513 -2.036 1.00 41.94 220 THR A C 1
ATOM 1751 O O . THR A 1 220 ? 13.835 -14.717 -1.237 1.00 41.94 220 THR A O 1
#

Sequence (220 aa):
MRIDNDLTPKVIQCDIHGHNGLAFSPDNQWMFTSDTPNGVIYRTPLDEKGEPGRREVFRQFKEGEGIPDGAAMDVEGCYWSALFDGWRIARFSPQGEQLEEYRMPVRCPTMVCFGGDDMKTLFITTTRENMDAEEMAKYPLSGAIFTLPVSVAGMKKSRFNRTLSRVNRDHVLARIAAQHLHGARDLAQFAQGFLHGCRFQVGLDIKVEHLFPRITMDRT

pLDDT: mean 82.07, std 24.21, range [24.62, 98.75]